Protein AF-0000000083180997 (afdb_homodimer)

Sequence (208 aa):
MGQCRSANAEDAQEFSDVEKAIETLIKNFHQYSVEGGKETLTPSELRDLVTQQLPHLMPSNCGLEEKIANLGNCNDSKLEFGSFWELIGEAAKSVKMENAVQGSMGQCRSANAEDAQEFSDVEKAIETLIKNFHQYSVEGGKETLTPSELRDLVTQQLPHLMPSNCGLEEKIANLGNCNDSKLEFGSFWELIGEAAKSVKMENAVQGS

Solvent-accessible surface area (backbone atoms only — not comparable to full-atom values): 11204 Å² total; per-residue (Å²): 134,73,83,64,77,70,61,72,67,57,74,68,57,94,58,33,68,44,39,45,17,43,47,39,44,43,48,52,48,37,67,50,7,66,85,40,62,55,58,18,26,24,34,67,34,46,48,48,47,33,64,70,31,21,55,84,67,45,51,73,69,59,72,49,50,55,52,31,52,57,26,62,72,38,94,69,23,46,39,44,56,67,59,53,47,51,53,51,48,55,36,33,53,56,51,38,59,52,50,62,55,55,77,100,127,85,71,70,74,71,55,77,66,58,74,69,59,94,57,35,68,42,41,44,15,43,48,39,44,43,49,51,48,36,67,50,7,67,86,40,58,57,57,18,26,24,33,68,32,47,48,49,47,33,64,71,30,21,53,82,68,44,48,87,39,76,68,51,52,53,52,30,52,60,26,62,71,38,95,71,23,47,39,43,55,65,59,53,48,52,52,51,48,55,36,36,54,55,49,37,59,52,51,61,56,56,76,98

Radius of gyration: 17.89 Å; Cα contacts (8 Å, |Δi|>4): 251; chains: 2; bounding box: 41×58×50 Å

pLDDT: mean 81.33, std 18.4, range [25.42, 96.31]

Structure (mmCIF, N/CA/C/O backbone):
data_AF-0000000083180997-model_v1
#
loop_
_entity.id
_entity.type
_entity.pdbx_description
1 polymer 'Protein S100-A14'
#
loop_
_atom_site.group_PDB
_atom_site.id
_atom_site.type_symbol
_atom_site.label_atom_id
_atom_site.label_alt_id
_atom_site.label_comp_id
_atom_site.label_asym_id
_atom_site.label_entity_id
_atom_site.label_seq_id
_atom_site.pdbx_PDB_ins_code
_atom_site.Cartn_x
_atom_site.Cartn_y
_atom_site.Cartn_z
_atom_site.occupancy
_atom_site.B_iso_or_equiv
_atom_site.auth_seq_id
_atom_site.auth_comp_id
_atom_site.auth_asym_id
_atom_site.auth_atom_id
_atom_site.pdbx_PDB_model_num
ATOM 1 N N . MET A 1 1 ? -20.641 16.172 28.094 1 28.48 1 MET A N 1
ATOM 2 C CA . MET A 1 1 ? -19.266 15.688 28.25 1 28.48 1 MET A CA 1
ATOM 3 C C . MET A 1 1 ? -19.016 14.43 27.422 1 28.48 1 MET A C 1
ATOM 5 O O . MET A 1 1 ? -19.5 13.352 27.766 1 28.48 1 MET A O 1
ATOM 9 N N . GLY A 1 2 ? -19.438 14.461 26.203 1 32.44 2 GLY A N 1
ATOM 10 C CA . GLY A 1 2 ? -19.766 13.445 25.219 1 32.44 2 GLY A CA 1
ATOM 11 C C . GLY A 1 2 ? -18.719 12.359 25.094 1 32.44 2 GLY A C 1
ATOM 12 O O . GLY A 1 2 ? -17.531 12.594 25.406 1 32.44 2 GLY A O 1
ATOM 13 N N . GLN A 1 3 ? -19.094 11.117 25.406 1 35.31 3 GLN A N 1
ATOM 14 C CA . GLN A 1 3 ? -18.438 9.812 25.312 1 35.31 3 GLN A CA 1
ATOM 15 C C . GLN A 1 3 ? -17.547 9.734 24.078 1 35.31 3 GLN A C 1
ATOM 17 O O . GLN A 1 3 ? -18.031 9.664 22.953 1 35.31 3 GLN A O 1
ATOM 22 N N . CYS A 1 4 ? -16.891 10.812 23.906 1 36.44 4 CYS A N 1
ATOM 23 C CA . CYS A 1 4 ? -16.281 11.008 22.594 1 36.44 4 CYS A CA 1
ATOM 24 C C . CYS A 1 4 ? -15.672 9.711 22.062 1 36.44 4 CYS A C 1
ATOM 26 O O . CYS A 1 4 ? -15.391 8.789 22.844 1 36.44 4 CYS A O 1
ATOM 28 N N . ARG A 1 5 ? -15.93 9.453 20.734 1 32.78 5 ARG A N 1
ATOM 29 C CA . ARG A 1 5 ? -15.594 8.453 19.734 1 32.78 5 ARG A CA 1
ATOM 30 C C . ARG A 1 5 ? -14.156 7.969 19.891 1 32.78 5 ARG A C 1
ATOM 32 O O . ARG A 1 5 ? -13.219 8.641 19.453 1 32.78 5 ARG A O 1
ATOM 39 N N . SER A 1 6 ? -13.836 7.773 21.172 1 39.47 6 SER A N 1
ATOM 40 C CA . SER A 1 6 ? -12.531 7.109 21.203 1 39.47 6 SER A CA 1
ATOM 41 C C . SER A 1 6 ? -12.477 5.957 20.219 1 39.47 6 SER A C 1
ATOM 43 O O . SER A 1 6 ? -12.93 4.848 20.516 1 39.47 6 SER A O 1
ATOM 45 N N . ALA A 1 7 ? -13.188 6.098 19.219 1 36.34 7 ALA A N 1
ATOM 46 C CA . ALA A 1 7 ? -13.539 5.16 18.156 1 36.34 7 ALA A CA 1
ATOM 47 C C . ALA A 1 7 ? -12.344 4.285 17.781 1 36.34 7 ALA A C 1
ATOM 49 O O . ALA A 1 7 ? -11.812 4.387 16.672 1 36.34 7 ALA A O 1
ATOM 50 N N . ASN A 1 8 ? -11.273 4.465 18.688 1 39.97 8 ASN A N 1
ATOM 51 C CA . ASN A 1 8 ? -10.203 3.75 18 1 39.97 8 ASN A CA 1
ATOM 52 C C . ASN A 1 8 ? -10.602 2.309 17.703 1 39.97 8 ASN A C 1
ATOM 54 O O . ASN A 1 8 ? -9.75 1.486 17.344 1 39.97 8 ASN A O 1
ATOM 58 N N . ALA A 1 9 ? -11.625 1.917 18.547 1 41.81 9 ALA A N 1
ATOM 59 C CA . ALA A 1 9 ? -11.969 0.502 18.672 1 41.81 9 ALA A CA 1
ATOM 60 C C . ALA A 1 9 ? -12.133 -0.143 17.297 1 41.81 9 ALA A C 1
ATOM 62 O O . ALA A 1 9 ? -13.258 -0.282 16.812 1 41.81 9 ALA A O 1
ATOM 63 N N . GLU A 1 10 ? -11.695 0.558 16.297 1 44.84 10 GLU A N 1
ATOM 64 C CA . GLU A 1 10 ? -12.023 0.084 14.961 1 44.84 10 GLU A CA 1
ATOM 65 C C . GLU A 1 10 ? -12.102 -1.439 14.914 1 44.84 10 GLU A C 1
ATOM 67 O O . GLU A 1 10 ? -11.156 -2.125 15.32 1 44.84 10 GLU A O 1
ATOM 72 N N . ASP A 1 11 ? -13.32 -1.778 15.336 1 47.78 11 ASP A N 1
ATOM 73 C CA . ASP A 1 11 ? -13.727 -3.162 15.117 1 47.78 11 ASP A CA 1
ATOM 74 C C . ASP A 1 11 ? -12.922 -3.803 13.992 1 47.78 11 ASP A C 1
ATOM 76 O O . ASP A 1 11 ? -13.195 -3.57 12.812 1 47.78 11 ASP A O 1
ATOM 80 N N . ALA A 1 12 ? -11.656 -3.574 14.078 1 52.62 12 ALA A N 1
ATOM 81 C CA . ALA A 1 12 ? -10.836 -4.242 13.062 1 52.62 12 ALA A CA 1
ATOM 82 C C . ALA A 1 12 ? -11.383 -5.629 12.75 1 52.62 12 ALA A C 1
ATOM 84 O O . ALA A 1 12 ? -11.336 -6.531 13.586 1 52.62 12 ALA A O 1
ATOM 85 N N . GLN A 1 13 ? -12.586 -5.719 12.117 1 62.78 13 GLN A N 1
ATOM 86 C CA . GLN A 1 13 ? -13.039 -7.004 11.602 1 62.78 13 GLN A CA 1
ATOM 87 C C . GLN A 1 13 ? -11.852 -7.883 11.203 1 62.78 13 GLN A C 1
ATOM 89 O O . GLN A 1 13 ? -10.719 -7.402 11.117 1 62.78 13 GLN A O 1
ATOM 94 N N . GLU A 1 14 ? -12.016 -9.07 11.461 1 82.38 14 GLU A N 1
ATOM 95 C CA . GLU A 1 14 ? -11.023 -10.109 11.211 1 82.38 14 GLU A CA 1
ATOM 96 C C . GLU A 1 14 ? -10.305 -9.875 9.891 1 82.38 14 GLU A C 1
ATOM 98 O O . GLU A 1 14 ? -10.625 -10.523 8.883 1 82.38 14 GLU A O 1
ATOM 103 N N . PHE A 1 15 ? -9.688 -8.688 9.82 1 88.31 15 PHE A N 1
ATOM 104 C CA . PHE A 1 15 ? -8.922 -8.391 8.609 1 88.31 15 PHE A CA 1
ATOM 105 C C . PHE A 1 15 ? -7.723 -9.32 8.484 1 88.31 15 PHE A C 1
ATOM 107 O O . PHE A 1 15 ? -7.18 -9.781 9.492 1 88.31 15 PHE A O 1
ATOM 114 N N . SER A 1 16 ? -7.492 -9.633 7.215 1 92.88 16 SER A N 1
ATOM 115 C CA . SER A 1 16 ? -6.305 -10.438 6.953 1 92.88 16 SER A CA 1
ATOM 116 C C . SER A 1 16 ? -5.031 -9.602 7.078 1 92.88 16 SER A C 1
ATOM 118 O O . SER A 1 16 ? -5.098 -8.391 7.32 1 92.88 16 SER A O 1
ATOM 120 N N . ASP A 1 17 ? -3.836 -10.188 6.867 1 93.56 17 ASP A N 1
ATOM 121 C CA . ASP A 1 17 ? -2.566 -9.484 6.98 1 93.56 17 ASP A CA 1
ATOM 122 C C . ASP A 1 17 ? -2.477 -8.352 5.961 1 93.56 17 ASP A C 1
ATOM 124 O O . ASP A 1 17 ? -2.045 -7.242 6.289 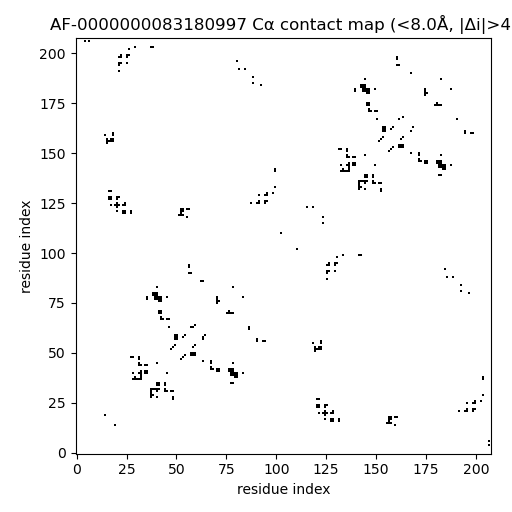1 93.56 17 ASP A O 1
ATOM 128 N N . VAL A 1 18 ? -2.986 -8.609 4.812 1 95.31 18 VAL A N 1
ATOM 129 C CA . VAL A 1 18 ? -2.945 -7.648 3.717 1 95.31 18 VAL A CA 1
ATOM 130 C C . VAL A 1 18 ? -3.953 -6.531 3.977 1 95.31 18 VAL A C 1
ATOM 132 O O . VAL A 1 18 ? -3.629 -5.348 3.838 1 95.31 18 VAL A O 1
ATOM 135 N N . GLU A 1 19 ? -5.07 -6.863 4.445 1 96.06 19 GLU A N 1
ATOM 136 C CA . GLU A 1 19 ? -6.113 -5.887 4.738 1 96.06 19 GLU A CA 1
ATOM 137 C C . GLU A 1 19 ? -5.711 -4.98 5.898 1 96.06 19 GLU A C 1
ATOM 139 O O . GLU A 1 19 ? -5.938 -3.77 5.855 1 96.06 19 GLU A O 1
ATOM 144 N N . LYS A 1 20 ? -5.137 -5.594 6.824 1 93.75 20 LYS A N 1
ATOM 145 C CA . LYS A 1 20 ? -4.668 -4.836 7.98 1 93.75 20 LYS A CA 1
ATOM 146 C C . LYS A 1 20 ? -3.58 -3.84 7.578 1 93.75 20 LYS A C 1
ATOM 148 O O . LYS A 1 20 ? -3.547 -2.715 8.078 1 93.75 20 LYS A O 1
ATOM 153 N N . ALA A 1 21 ? -2.777 -4.363 6.723 1 95.5 21 ALA A N 1
ATOM 154 C CA . ALA A 1 21 ? -1.698 -3.516 6.223 1 95.5 21 ALA A CA 1
ATOM 155 C C . ALA A 1 21 ? -2.252 -2.303 5.477 1 95.5 21 ALA A C 1
ATOM 157 O O . ALA A 1 21 ? -1.826 -1.172 5.719 1 95.5 21 ALA A O 1
ATOM 158 N N . ILE A 1 22 ? -3.291 -2.553 4.641 1 96.31 22 ILE A N 1
ATOM 159 C CA . ILE A 1 22 ? -3.918 -1.488 3.863 1 96.31 22 ILE A CA 1
ATOM 160 C C . ILE A 1 22 ? -4.602 -0.499 4.801 1 96.31 22 ILE A C 1
ATOM 162 O O . ILE A 1 22 ? -4.445 0.716 4.656 1 96.31 22 ILE A O 1
ATOM 166 N N . GLU A 1 23 ? -5.203 -0.966 5.758 1 94.12 23 GLU A N 1
ATOM 167 C CA . GLU A 1 23 ? -5.902 -0.131 6.73 1 94.12 23 GLU A CA 1
ATOM 168 C C . GLU A 1 23 ? -4.922 0.706 7.547 1 94.12 23 GLU A C 1
ATOM 170 O O . GLU A 1 23 ? -5.18 1.879 7.824 1 94.12 23 GLU A O 1
ATOM 175 N N . THR A 1 24 ? -3.881 0.06 7.914 1 94.31 24 THR A N 1
ATOM 176 C CA . THR A 1 24 ? -2.875 0.737 8.727 1 94.31 24 THR A CA 1
ATOM 177 C C . THR A 1 24 ? -2.281 1.923 7.973 1 94.31 24 THR A C 1
ATOM 179 O O . THR A 1 24 ? -2.08 2.994 8.547 1 94.31 24 THR A O 1
ATOM 182 N N . LEU A 1 25 ? -1.995 1.721 6.672 1 95.69 25 LEU A N 1
ATOM 183 C CA . LEU A 1 25 ? -1.45 2.787 5.84 1 95.69 25 LEU A CA 1
ATOM 184 C C . LEU A 1 25 ? -2.428 3.953 5.742 1 95.69 25 LEU A C 1
ATOM 186 O O . LEU A 1 25 ? -2.039 5.109 5.926 1 95.69 25 LEU A O 1
ATOM 190 N N . ILE A 1 26 ? -3.717 3.68 5.562 1 94.81 26 ILE A N 1
ATOM 191 C CA . ILE A 1 26 ? -4.77 4.684 5.434 1 94.81 26 ILE A CA 1
ATOM 192 C C . ILE A 1 26 ? -4.992 5.371 6.781 1 94.81 26 ILE A C 1
ATOM 194 O O . ILE A 1 26 ? -5.152 6.594 6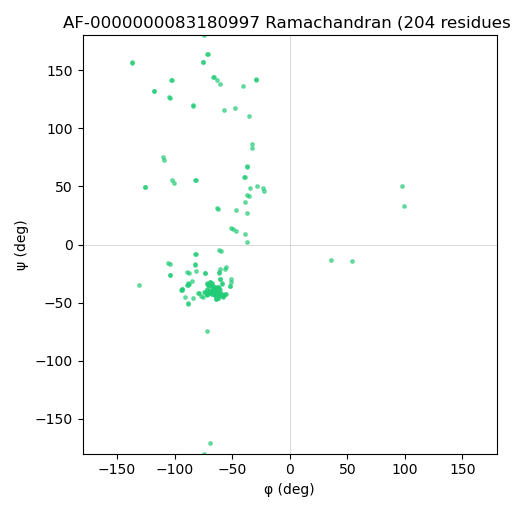.84 1 94.81 26 ILE A O 1
ATOM 198 N N . LYS A 1 27 ? -4.984 4.59 7.77 1 91.56 27 LYS A N 1
ATOM 199 C CA . LYS A 1 27 ? -5.219 5.117 9.109 1 91.56 27 LYS A CA 1
ATOM 200 C C . LYS A 1 27 ? -4.133 6.117 9.508 1 91.56 27 LYS A C 1
ATOM 202 O O . LYS A 1 27 ? -4.426 7.156 10.102 1 91.56 27 LYS A O 1
ATOM 207 N N . ASN A 1 28 ? -2.938 5.684 9.227 1 92.75 28 ASN A N 1
ATOM 208 C CA . ASN A 1 28 ? -1.827 6.586 9.523 1 92.75 28 ASN A CA 1
ATOM 209 C C . ASN A 1 28 ? -1.915 7.871 8.703 1 92.75 28 ASN A C 1
ATOM 211 O O . ASN A 1 28 ? -1.663 8.961 9.219 1 92.75 28 ASN A O 1
ATOM 215 N N . PHE A 1 29 ? -2.293 7.707 7.469 1 93.25 29 PHE A N 1
ATOM 216 C CA . PHE A 1 29 ? -2.502 8.844 6.582 1 93.25 29 PHE A CA 1
ATOM 217 C C . PHE A 1 29 ? -3.545 9.797 7.16 1 93.25 29 PHE A C 1
ATOM 219 O O . PHE A 1 29 ? -3.336 11.008 7.199 1 93.25 29 PHE A O 1
ATOM 226 N N . HIS A 1 30 ? -4.582 9.25 7.645 1 91.19 30 HIS A N 1
ATOM 227 C CA . HIS A 1 30 ? -5.676 10.039 8.211 1 91.19 30 HIS A CA 1
ATOM 228 C C . HIS A 1 30 ? -5.273 10.664 9.539 1 91.19 30 HIS A C 1
ATOM 230 O O . HIS A 1 30 ? -5.73 11.758 9.875 1 91.19 30 HIS A O 1
ATOM 236 N N . GLN A 1 31 ? -4.48 9.953 10.219 1 90.75 31 GLN A N 1
ATOM 237 C CA . GLN A 1 31 ? -4.047 10.445 11.523 1 90.75 31 GLN A CA 1
ATOM 238 C C . GLN A 1 31 ? -3.191 11.703 11.375 1 90.75 31 GLN A C 1
ATOM 240 O O . GLN A 1 31 ? -3.266 12.609 12.211 1 90.75 31 GLN A O 1
ATOM 245 N N . TYR A 1 32 ? -2.426 11.672 10.359 1 90.06 32 TYR A N 1
ATOM 246 C CA . TYR A 1 32 ? -1.53 12.805 10.125 1 90.06 32 TYR A CA 1
ATOM 247 C C . TYR A 1 32 ? -2.215 13.875 9.281 1 90.06 32 TYR A C 1
ATOM 249 O O . TYR A 1 32 ? -1.856 15.047 9.352 1 90.06 32 TYR A O 1
ATOM 257 N N . SER A 1 33 ? -3.234 13.492 8.5 1 91.75 33 SER A N 1
ATOM 258 C CA . SER A 1 33 ? -3.941 14.391 7.586 1 91.75 33 SER A CA 1
ATOM 259 C C . SER A 1 33 ? -5.004 15.195 8.32 1 91.75 33 SER A C 1
ATOM 261 O O . SER A 1 33 ? -6.18 15.18 7.941 1 91.75 33 SER A O 1
ATOM 263 N N . VAL A 1 34 ? -4.715 15.883 9.312 1 88.81 34 VAL A N 1
ATOM 264 C CA . VAL A 1 34 ? -5.676 16.672 10.078 1 88.81 34 VAL A CA 1
ATOM 265 C C . VAL A 1 34 ? -5.801 18.062 9.461 1 88.81 34 VAL A C 1
ATOM 267 O O . VAL A 1 34 ? -6.91 18.578 9.297 1 88.81 34 VAL A O 1
ATOM 270 N N . GLU A 1 35 ? -4.672 18.484 8.969 1 87.81 35 GLU A N 1
ATOM 271 C CA . GLU A 1 35 ? -4.637 19.828 8.398 1 87.81 35 GLU A CA 1
ATOM 272 C C . GLU A 1 35 ? -5.02 19.812 6.918 1 87.81 35 GLU A C 1
ATOM 274 O O . GLU A 1 35 ? -5.723 20.703 6.445 1 87.81 35 GLU A O 1
ATOM 279 N N . GLY A 1 36 ? -4.66 18.734 6.219 1 84.31 36 GLY A N 1
ATOM 280 C CA . GLY A 1 36 ? -4.895 18.594 4.789 1 84.31 36 GLY A CA 1
ATOM 281 C C . GLY A 1 36 ? -6.309 18.156 4.457 1 84.31 36 GLY A C 1
ATOM 282 O O . GLY A 1 36 ? -6.734 18.234 3.301 1 84.31 36 GLY A O 1
ATOM 283 N N . GLY A 1 37 ? -7.266 17.734 5.445 1 86 37 GLY A N 1
ATOM 284 C CA . GLY A 1 37 ? -8.633 17.312 5.18 1 86 37 GLY A CA 1
ATOM 285 C C . GLY A 1 37 ? -8.797 15.797 5.152 1 86 37 GLY A C 1
ATOM 286 O O . GLY A 1 37 ? -9.75 15.281 4.562 1 86 37 GLY A O 1
ATOM 287 N N . LYS A 1 38 ? -8.188 14.977 5.801 1 85.88 38 LYS A N 1
ATOM 288 C CA . LYS A 1 38 ? -8.211 13.523 5.977 1 85.88 38 LYS A CA 1
ATOM 289 C C . LYS A 1 38 ? -8.086 12.805 4.637 1 85.88 38 LYS A C 1
ATOM 291 O O . LYS A 1 38 ? -7.895 11.586 4.594 1 85.88 38 LYS A O 1
ATOM 296 N N . GLU A 1 39 ? -8.281 13.562 3.576 1 88.5 39 GLU A N 1
ATOM 297 C CA . GLU A 1 39 ? -8.203 12.992 2.236 1 88.5 39 GLU A CA 1
ATOM 298 C C . GLU A 1 39 ? -6.891 13.367 1.551 1 88.5 39 GLU A C 1
ATOM 300 O O . GLU A 1 39 ? -6.543 12.805 0.512 1 88.5 39 GLU A O 1
ATOM 305 N N . THR A 1 40 ? -6.309 14.336 2.115 1 92 40 THR A N 1
ATOM 306 C CA . THR A 1 40 ? -5.055 14.836 1.558 1 92 40 THR A CA 1
ATOM 307 C C . THR A 1 40 ? -4.047 15.125 2.666 1 92 40 THR A C 1
ATOM 309 O O . THR A 1 40 ? -4.418 15.234 3.836 1 92 40 THR A O 1
ATOM 312 N N . LEU A 1 41 ? -2.727 15.102 2.236 1 92.94 41 LEU A N 1
ATOM 313 C CA . LEU A 1 41 ? -1.657 15.367 3.191 1 92.94 41 LEU A CA 1
ATOM 314 C C . LEU A 1 41 ? -0.877 16.625 2.793 1 92.94 41 LEU A C 1
ATOM 316 O O . LEU A 1 41 ? -0.587 16.828 1.612 1 92.94 41 LEU A O 1
ATOM 320 N N . THR A 1 42 ? -0.685 17.484 3.791 1 93.62 42 THR A N 1
ATOM 321 C CA . THR A 1 42 ? 0.172 18.625 3.541 1 93.62 42 THR A CA 1
ATOM 322 C C . THR A 1 42 ? 1.641 18.219 3.516 1 93.62 42 THR A C 1
ATOM 324 O O . THR A 1 42 ? 2 17.156 4.012 1 93.62 42 THR A O 1
ATOM 327 N N . PRO A 1 43 ? 2.463 19.062 2.832 1 92.69 43 PRO A N 1
ATOM 328 C CA . PRO A 1 43 ? 3.895 18.766 2.793 1 92.69 43 PRO A CA 1
ATOM 329 C C . PRO A 1 43 ? 4.488 18.531 4.18 1 92.69 43 PRO A C 1
ATOM 331 O O . PRO A 1 43 ? 5.34 17.656 4.352 1 92.69 43 PRO A O 1
ATOM 334 N N . SER A 1 44 ? 4.016 19.234 5.145 1 92.69 44 SER A N 1
ATOM 335 C CA . SER A 1 44 ? 4.5 19.078 6.512 1 92.69 44 SER A CA 1
ATOM 336 C C . SER A 1 44 ? 4.023 17.766 7.125 1 92.69 44 SER A C 1
ATOM 338 O O . SER A 1 44 ? 4.785 17.094 7.816 1 92.69 44 SER A O 1
ATOM 340 N N . GLU A 1 45 ? 2.795 17.422 6.812 1 95.5 45 GLU A N 1
ATOM 341 C CA . GLU A 1 45 ? 2.225 16.172 7.34 1 95.5 45 GLU A CA 1
ATOM 342 C C . GLU A 1 45 ? 2.889 14.953 6.715 1 95.5 45 GLU A C 1
ATOM 344 O O . GLU A 1 45 ? 3.162 13.969 7.402 1 95.5 45 GLU A O 1
ATOM 349 N N . LEU A 1 46 ? 3.074 15.164 5.41 1 94 46 LEU A N 1
ATOM 350 C CA . LEU A 1 46 ? 3.754 14.078 4.707 1 94 46 LEU A CA 1
ATOM 351 C C . LEU A 1 46 ? 5.148 13.852 5.281 1 94 46 LEU A C 1
ATOM 353 O O . LEU A 1 46 ? 5.547 12.711 5.516 1 94 46 LEU A O 1
ATOM 357 N N . ARG A 1 47 ? 5.812 14.891 5.527 1 92.5 47 ARG A N 1
ATOM 358 C CA . ARG A 1 47 ? 7.16 14.82 6.086 1 92.5 47 ARG A CA 1
ATOM 359 C C . ARG A 1 47 ? 7.145 14.18 7.469 1 92.5 47 ARG A C 1
ATOM 361 O O . ARG A 1 47 ? 7.969 13.312 7.766 1 92.5 47 ARG A O 1
ATOM 368 N N . ASP A 1 48 ? 6.207 14.555 8.242 1 93.62 48 ASP A N 1
ATOM 369 C CA . ASP A 1 48 ? 6.07 14.016 9.586 1 93.62 48 ASP A CA 1
ATOM 370 C C . ASP A 1 48 ? 5.766 12.523 9.555 1 93.62 48 ASP A C 1
ATOM 372 O O . ASP A 1 48 ? 6.375 11.742 10.289 1 93.62 48 ASP A O 1
ATOM 376 N N . LEU A 1 49 ? 4.871 12.211 8.633 1 93.88 49 LEU A N 1
ATOM 377 C CA . LEU A 1 49 ? 4.48 10.812 8.484 1 93.88 49 LEU A CA 1
ATOM 378 C C . LEU A 1 49 ? 5.668 9.953 8.055 1 93.88 49 LEU A C 1
ATOM 380 O O . LEU A 1 49 ? 5.926 8.906 8.648 1 93.88 49 LEU A O 1
ATOM 384 N N . VAL A 1 50 ? 6.461 10.422 7.121 1 92.94 50 VAL A N 1
ATOM 385 C CA . VAL A 1 50 ? 7.59 9.664 6.586 1 92.94 50 VAL A CA 1
ATOM 386 C C . VAL A 1 50 ? 8.703 9.602 7.625 1 92.94 50 VAL A C 1
ATOM 388 O O . VAL A 1 50 ? 9.328 8.547 7.809 1 92.94 50 VAL A O 1
ATOM 391 N N . THR A 1 51 ? 9.008 10.727 8.336 1 92.62 51 THR A N 1
ATOM 392 C CA . THR A 1 51 ? 10.094 10.805 9.312 1 92.62 51 THR A CA 1
ATOM 393 C C . THR A 1 51 ? 9.773 9.961 10.539 1 92.62 51 THR A C 1
ATOM 395 O O . THR A 1 51 ? 10.672 9.383 11.156 1 92.62 51 THR A O 1
ATOM 398 N N . GLN A 1 52 ? 8.445 9.859 10.898 1 92.5 52 GLN A N 1
ATOM 399 C CA . GLN A 1 52 ? 8.031 9.156 12.109 1 92.5 52 GLN A CA 1
ATOM 400 C C . GLN A 1 52 ? 7.684 7.699 11.805 1 92.5 52 GLN A C 1
ATOM 402 O O . GLN A 1 52 ? 7.953 6.809 12.609 1 92.5 52 GLN A O 1
ATOM 407 N N . GLN A 1 53 ? 7.078 7.453 10.703 1 93.25 53 GLN A N 1
ATOM 408 C CA . GLN A 1 53 ? 6.531 6.133 10.398 1 93.25 53 GLN A CA 1
ATOM 409 C C . GLN A 1 53 ? 7.41 5.387 9.398 1 93.25 53 GLN A C 1
ATOM 411 O O . GLN A 1 53 ? 7.367 4.156 9.328 1 93.25 53 GLN A O 1
ATOM 416 N N . LEU A 1 54 ? 8.117 6.039 8.609 1 91.56 54 LEU A N 1
ATOM 417 C CA . LEU A 1 54 ? 8.938 5.402 7.59 1 91.56 54 LEU A CA 1
ATOM 418 C C . LEU A 1 54 ? 10.391 5.852 7.695 1 91.56 54 LEU A C 1
ATOM 420 O O . LEU A 1 54 ? 11 6.234 6.695 1 91.56 54 LEU A O 1
ATOM 424 N N . PRO A 1 55 ? 10.992 5.816 8.859 1 88.25 55 PRO A N 1
ATOM 425 C CA . PRO A 1 55 ? 12.398 6.219 8.984 1 88.25 55 PRO A CA 1
ATOM 426 C C . PRO A 1 55 ? 13.359 5.188 8.406 1 88.25 55 PRO A C 1
ATOM 428 O O . PRO A 1 55 ? 14.469 5.535 7.988 1 88.25 55 PRO A O 1
ATOM 431 N N . HIS A 1 56 ? 12.961 4.012 8.344 1 88.62 56 HIS A N 1
ATOM 432 C CA . HIS A 1 56 ? 13.812 2.91 7.902 1 88.62 56 HIS A CA 1
ATOM 433 C C . HIS A 1 56 ? 13.633 2.645 6.41 1 88.62 56 HIS A C 1
ATOM 435 O O . HIS A 1 56 ? 14.602 2.328 5.715 1 88.62 56 HIS A O 1
ATOM 441 N N . LEU A 1 57 ? 12.484 2.719 5.922 1 86.19 57 LEU A N 1
ATOM 442 C CA . LEU A 1 57 ? 12.188 2.408 4.527 1 86.19 57 LEU A CA 1
ATOM 443 C C . LEU A 1 57 ? 12.359 3.641 3.646 1 86.19 57 LEU A C 1
ATOM 445 O O . LEU A 1 57 ? 12.836 3.537 2.514 1 86.19 57 LEU A O 1
ATOM 449 N N . MET A 1 58 ? 11.773 4.738 4.02 1 83.81 58 MET A N 1
ATOM 450 C CA . MET A 1 58 ? 11.805 5.965 3.227 1 83.81 58 MET A CA 1
ATOM 451 C C . MET A 1 58 ? 12.664 7.031 3.904 1 83.81 58 MET A C 1
ATOM 453 O O . MET A 1 58 ? 12.133 7.953 4.523 1 83.81 58 MET A O 1
ATOM 457 N N . PRO A 1 59 ? 13.906 6.805 3.795 1 81 59 PRO A N 1
ATOM 458 C CA . PRO A 1 59 ? 14.719 7.895 4.344 1 81 59 PRO A CA 1
ATOM 459 C C . PRO A 1 59 ? 14.523 9.211 3.598 1 81 59 PRO A C 1
ATOM 461 O O . PRO A 1 59 ? 14.086 9.211 2.443 1 81 59 PRO A O 1
ATOM 464 N N . SER A 1 60 ? 14.484 10.336 4.203 1 74.56 60 SER A N 1
ATOM 465 C CA . SER A 1 60 ? 14.336 11.672 3.643 1 74.56 60 SER A CA 1
ATOM 466 C C . SER A 1 60 ? 15.266 11.875 2.449 1 74.56 60 SER A C 1
ATOM 468 O O . SER A 1 60 ? 15.594 13.016 2.1 1 74.56 60 SER A O 1
ATOM 470 N N . ASN A 1 61 ? 15.734 11.07 2.047 1 66.19 61 ASN A N 1
ATOM 471 C CA . ASN A 1 61 ? 16.859 11.305 1.138 1 66.19 61 ASN A CA 1
ATOM 472 C C . ASN A 1 61 ? 16.375 11.867 -0.199 1 66.19 61 ASN A C 1
ATOM 474 O O . ASN A 1 61 ? 17 12.781 -0.748 1 66.19 61 ASN A O 1
ATOM 478 N N . CYS A 1 62 ? 15.797 11.25 -1.099 1 67.19 62 CYS A N 1
ATOM 479 C CA . CYS A 1 62 ? 15.664 11.938 -2.375 1 67.19 62 CYS A CA 1
ATOM 480 C C . CYS A 1 62 ? 14.227 11.875 -2.883 1 67.19 62 CYS A C 1
ATOM 482 O O . CYS A 1 62 ? 13.688 12.867 -3.363 1 67.19 62 CYS A O 1
ATOM 484 N N . GLY A 1 63 ? 13.547 10.945 -2.709 1 79.19 63 GLY A N 1
ATOM 485 C CA . GLY A 1 63 ? 12.219 10.875 -3.289 1 79.19 63 GLY A CA 1
ATOM 486 C C . GLY A 1 63 ? 11.172 11.625 -2.482 1 79.19 63 GLY A C 1
ATOM 487 O O . GLY A 1 63 ? 10.32 12.305 -3.045 1 79.19 63 GLY A O 1
ATOM 488 N N . LEU A 1 64 ? 11.414 11.789 -1.386 1 85.62 64 LEU A N 1
ATOM 489 C CA . LEU A 1 64 ? 10.43 12.391 -0.489 1 85.62 64 LEU A CA 1
ATOM 490 C C . LEU A 1 64 ? 10.594 13.906 -0.446 1 85.62 64 LEU A C 1
ATOM 492 O O . LEU A 1 64 ? 9.602 14.641 -0.542 1 85.62 64 LEU A O 1
ATOM 496 N N . GLU A 1 65 ? 11.828 14.414 -0.327 1 88.75 65 GLU A N 1
ATOM 497 C CA . GLU A 1 65 ? 12.117 15.844 -0.253 1 88.75 65 GLU A CA 1
ATOM 498 C C . GLU A 1 65 ? 11.633 16.578 -1.509 1 88.75 65 GLU A C 1
ATOM 500 O O . GLU A 1 65 ? 11.109 17.688 -1.428 1 88.75 65 GLU A O 1
ATOM 505 N N . GLU A 1 66 ? 11.883 15.945 -2.662 1 90.31 66 GLU A N 1
ATOM 506 C CA . GLU A 1 66 ? 11.438 16.531 -3.928 1 90.31 66 GLU A CA 1
ATOM 507 C C . GLU A 1 66 ? 9.922 16.609 -3.996 1 90.31 66 GLU A C 1
ATOM 509 O O . GLU A 1 66 ? 9.367 17.625 -4.438 1 90.31 66 GLU A O 1
ATOM 514 N N . LYS A 1 67 ? 9.312 15.516 -3.518 1 88.94 67 LYS A N 1
ATOM 515 C CA . LYS A 1 67 ? 7.852 15.477 -3.5 1 88.94 67 LYS A CA 1
ATOM 516 C C . LYS A 1 67 ? 7.285 16.531 -2.553 1 88.94 67 LYS A C 1
ATOM 518 O O . LYS A 1 67 ? 6.324 17.219 -2.893 1 88.94 67 LYS A O 1
ATOM 523 N N . ILE A 1 68 ? 7.848 16.703 -1.393 1 90.12 68 ILE A N 1
ATOM 524 C CA . ILE A 1 68 ? 7.422 17.672 -0.389 1 90.12 68 ILE A CA 1
ATOM 525 C C . ILE A 1 68 ? 7.613 19.094 -0.925 1 90.12 68 ILE A C 1
ATOM 527 O O . ILE A 1 68 ? 6.734 19.938 -0.769 1 90.12 68 ILE A O 1
ATOM 531 N N . ALA A 1 69 ? 8.789 19.297 -1.571 1 89.06 69 ALA A N 1
ATOM 532 C CA . ALA A 1 69 ? 9.117 20.609 -2.111 1 89.06 69 ALA A CA 1
ATOM 533 C C . ALA A 1 69 ? 8.133 21.016 -3.201 1 89.06 69 ALA A C 1
ATOM 535 O O . ALA A 1 69 ? 7.742 22.188 -3.295 1 89.06 69 ALA A O 1
ATOM 536 N N . ASN A 1 70 ? 7.746 20.016 -4.004 1 87.25 70 ASN A N 1
ATOM 537 C CA . ASN A 1 70 ? 6.801 20.25 -5.09 1 87.25 70 ASN A CA 1
ATOM 538 C C . ASN A 1 70 ? 5.414 20.609 -4.559 1 87.25 70 ASN A C 1
ATOM 540 O O . ASN A 1 70 ? 4.727 21.453 -5.125 1 87.25 70 ASN A O 1
ATOM 544 N N . LEU A 1 71 ? 5.051 20.016 -3.412 1 85.44 71 LEU A N 1
ATOM 545 C CA . LEU A 1 71 ? 3.764 20.266 -2.777 1 85.44 71 LEU A CA 1
ATOM 546 C C . LEU A 1 71 ? 3.752 21.625 -2.086 1 85.44 71 LEU A C 1
ATOM 548 O O . LEU A 1 71 ? 2.771 22.375 -2.178 1 85.44 71 LEU A O 1
ATOM 552 N N . GLY A 1 72 ? 4.855 21.906 -1.345 1 85.44 72 GLY A N 1
ATOM 553 C CA . GLY A 1 72 ? 4.988 23.156 -0.618 1 85.44 72 GLY A CA 1
ATOM 554 C C . GLY A 1 72 ? 4.969 24.375 -1.521 1 85.44 72 GLY A C 1
ATOM 555 O O . GLY A 1 72 ? 4.672 25.484 -1.069 1 85.44 72 GLY A O 1
ATOM 556 N N . ASN A 1 73 ? 5.316 24.156 -2.742 1 82.06 73 ASN A N 1
ATOM 557 C CA . ASN A 1 73 ? 5.406 25.281 -3.68 1 82.06 73 ASN A CA 1
ATOM 558 C C . ASN A 1 73 ? 4.039 25.641 -4.254 1 82.06 73 ASN A C 1
ATOM 560 O O . ASN A 1 73 ? 3.865 26.719 -4.816 1 82.06 73 ASN A O 1
ATOM 564 N N . CYS A 1 74 ? 3.105 24.688 -4.098 1 68.69 74 CYS A N 1
ATOM 565 C CA . CYS A 1 74 ? 1.803 24.938 -4.699 1 68.69 74 CYS A CA 1
ATOM 566 C C . CYS A 1 74 ? 0.79 25.375 -3.643 1 68.69 74 CYS A C 1
ATOM 568 O O . CYS A 1 74 ? 0.975 25.109 -2.455 1 68.69 74 CYS A O 1
ATOM 570 N N . ASN A 1 75 ? -0.104 26.312 -3.922 1 68.5 75 ASN A N 1
ATOM 571 C CA . ASN A 1 75 ? -1.205 26.719 -3.061 1 68.5 75 ASN A CA 1
ATOM 572 C C . ASN A 1 75 ? -2.031 25.531 -2.59 1 68.5 75 ASN A C 1
ATOM 574 O O . ASN A 1 75 ? -2.641 25.578 -1.519 1 68.5 75 ASN A O 1
ATOM 578 N N . ASP A 1 76 ? -2.074 24.594 -3.334 1 73.5 76 ASP A N 1
ATOM 579 C CA . ASP A 1 76 ? -2.768 23.359 -2.982 1 73.5 76 ASP A CA 1
ATOM 580 C C . ASP A 1 76 ? -1.779 22.281 -2.562 1 73.5 76 ASP A C 1
ATOM 582 O O . ASP A 1 76 ? -1.702 21.219 -3.195 1 73.5 76 ASP A O 1
ATOM 586 N N . SER A 1 77 ? -1.05 22.844 -1.542 1 83.12 77 SER A N 1
ATOM 587 C CA . SER A 1 77 ? 0.051 22.031 -1.029 1 83.12 77 SER A CA 1
ATOM 588 C C . SER A 1 77 ? -0.456 20.734 -0.417 1 83.12 77 SER A C 1
ATOM 590 O O . SER A 1 77 ? 0.003 20.312 0.651 1 83.12 77 SER A O 1
ATOM 592 N N . LYS A 1 78 ? -1.463 20.188 -0.832 1 90.31 78 LYS A N 1
ATOM 593 C CA . LYS A 1 78 ? -2.01 18.969 -0.249 1 90.31 78 LYS A CA 1
ATOM 594 C C . LYS A 1 78 ? -1.724 17.766 -1.137 1 90.31 78 LYS A C 1
ATOM 596 O O . LYS A 1 78 ? -1.843 17.844 -2.361 1 90.31 78 LYS A O 1
ATOM 601 N N . LEU A 1 79 ? -1.162 16.797 -0.518 1 92.06 79 LEU A N 1
ATOM 602 C CA . LEU A 1 79 ? -0.882 15.547 -1.204 1 92.06 79 LEU A CA 1
ATOM 603 C C . LEU A 1 79 ? -2.105 14.641 -1.193 1 92.06 79 LEU A C 1
ATOM 605 O O . LEU A 1 79 ? -2.629 14.305 -0.127 1 92.06 79 LEU A O 1
ATOM 609 N N . GLU A 1 80 ? -2.555 14.328 -2.402 1 91.06 80 GLU A N 1
ATOM 610 C CA . GLU A 1 80 ? -3.691 13.414 -2.496 1 91.06 80 GLU A CA 1
ATOM 611 C C . GLU A 1 80 ? -3.281 11.992 -2.145 1 91.06 80 GLU A C 1
ATOM 613 O O . GLU A 1 80 ? -2.096 11.648 -2.176 1 91.06 80 GLU A O 1
ATOM 618 N N . PHE A 1 81 ? -4.172 11.164 -1.877 1 92.56 81 PHE A N 1
ATOM 619 C CA . PHE A 1 81 ? -3.934 9.781 -1.473 1 92.56 81 PHE A CA 1
ATOM 620 C C . PHE A 1 81 ? -3.15 9.031 -2.543 1 92.56 81 PHE A C 1
ATOM 622 O O . PHE A 1 81 ? -2.264 8.234 -2.229 1 92.56 81 PHE A O 1
ATOM 629 N N . GLY A 1 82 ? -3.424 9.414 -3.713 1 93.5 82 GLY A N 1
ATOM 630 C CA . GLY A 1 82 ? -2.758 8.758 -4.828 1 93.5 82 GLY A CA 1
ATOM 631 C C . GLY A 1 82 ? -1.257 8.969 -4.836 1 93.5 82 GLY A C 1
ATOM 632 O O . GLY A 1 82 ? -0.492 8.039 -5.098 1 93.5 82 GLY A O 1
ATOM 633 N N . SER A 1 83 ? -0.892 10.188 -4.605 1 93.12 83 SER A N 1
ATOM 634 C CA . SER A 1 83 ? 0.531 10.508 -4.562 1 93.12 83 SER A CA 1
ATOM 635 C C . SER A 1 83 ? 1.213 9.852 -3.369 1 93.12 83 SER A C 1
ATOM 637 O O . SER A 1 83 ? 2.326 9.336 -3.488 1 93.12 83 SER A O 1
ATOM 639 N N . PHE A 1 84 ? 0.484 9.914 -2.285 1 91.69 84 PHE A N 1
ATOM 640 C CA . PHE A 1 84 ? 0.986 9.234 -1.095 1 91.69 84 PHE A CA 1
ATOM 641 C C . PHE A 1 84 ? 1.142 7.742 -1.347 1 91.69 84 PHE A C 1
ATOM 643 O O . PHE A 1 84 ? 2.152 7.145 -0.969 1 91.69 84 PHE A O 1
ATOM 650 N N . TRP A 1 85 ? 0.211 7.289 -2.045 1 93.69 85 TRP A N 1
ATOM 651 C CA . TRP A 1 85 ? 0.213 5.863 -2.365 1 93.69 85 TRP A CA 1
ATOM 652 C C . TRP A 1 85 ? 1.398 5.508 -3.256 1 93.69 85 TRP A C 1
ATOM 654 O O . TRP A 1 85 ? 2.023 4.457 -3.078 1 93.69 85 TRP A O 1
ATOM 664 N N . GLU A 1 86 ? 1.727 6.328 -4.199 1 92.81 86 GLU A N 1
ATOM 665 C CA . GLU A 1 86 ? 2.855 6.098 -5.094 1 92.81 86 GLU A CA 1
ATOM 666 C C . GLU A 1 86 ? 4.18 6.125 -4.332 1 92.81 86 GLU A C 1
ATOM 668 O O . GLU A 1 86 ? 5.09 5.352 -4.633 1 92.81 86 GLU A O 1
ATOM 673 N N . LEU A 1 87 ? 4.188 6.98 -3.402 1 91.88 87 LEU A N 1
ATOM 674 C CA . LEU A 1 87 ? 5.375 7.098 -2.568 1 91.88 87 LEU A CA 1
ATOM 675 C C . LEU A 1 87 ? 5.613 5.816 -1.774 1 91.88 87 LEU A C 1
ATOM 677 O O . LEU A 1 87 ? 6.734 5.305 -1.731 1 91.88 87 LEU A O 1
ATOM 681 N N . ILE A 1 88 ? 4.551 5.34 -1.178 1 95.25 88 ILE A N 1
ATOM 682 C CA . ILE A 1 88 ? 4.617 4.105 -0.402 1 95.25 88 ILE A CA 1
ATOM 683 C C . ILE A 1 88 ? 4.996 2.943 -1.314 1 95.25 88 ILE A C 1
ATOM 685 O O . ILE A 1 88 ? 5.762 2.061 -0.92 1 95.25 88 ILE A O 1
ATOM 689 N N . GLY A 1 89 ? 4.52 2.969 -2.506 1 94.56 89 GLY A N 1
ATOM 690 C CA . GLY A 1 89 ? 4.812 1.915 -3.467 1 94.56 89 GLY A CA 1
ATOM 691 C C . GLY A 1 89 ? 6.285 1.813 -3.812 1 94.56 89 GLY A C 1
ATOM 692 O O . GLY A 1 89 ? 6.816 0.713 -3.971 1 94.56 89 GLY A O 1
ATOM 693 N N . GLU A 1 90 ? 6.895 2.973 -3.934 1 91.94 90 GLU A N 1
ATOM 694 C CA . GLU A 1 90 ? 8.328 2.994 -4.215 1 91.94 90 GLU A CA 1
ATOM 695 C C . GLU A 1 90 ? 9.125 2.396 -3.059 1 91.94 90 GLU A C 1
ATOM 697 O O . GLU A 1 90 ? 10.078 1.647 -3.277 1 91.94 90 GLU A O 1
ATOM 702 N N . ALA A 1 91 ? 8.656 2.732 -1.899 1 91.5 91 ALA A N 1
ATOM 703 C CA . ALA A 1 91 ? 9.297 2.174 -0.713 1 91.5 91 ALA A CA 1
ATOM 704 C C . ALA A 1 91 ? 9.109 0.66 -0.648 1 91.5 91 ALA A C 1
ATOM 706 O O . ALA A 1 91 ? 10.039 -0.074 -0.309 1 91.5 91 ALA A O 1
ATOM 707 N N . ALA A 1 92 ? 7.914 0.26 -1.055 1 93.25 92 ALA A N 1
ATOM 708 C CA . ALA A 1 92 ? 7.598 -1.166 -1.044 1 93.25 92 ALA A CA 1
ATOM 709 C C . ALA A 1 92 ? 8.516 -1.938 -1.991 1 93.25 92 ALA A C 1
ATOM 711 O O . ALA A 1 92 ? 8.961 -3.043 -1.67 1 93.25 92 ALA A O 1
ATOM 712 N N . LYS A 1 93 ? 8.82 -1.342 -3.133 1 91.19 93 LYS A N 1
ATOM 713 C CA . LYS A 1 93 ? 9.719 -1.973 -4.094 1 91.19 93 LYS A CA 1
ATOM 714 C C . LYS A 1 93 ? 11.109 -2.184 -3.488 1 91.19 93 LYS A C 1
ATOM 716 O O . LYS A 1 93 ? 11.75 -3.205 -3.74 1 91.19 93 LYS 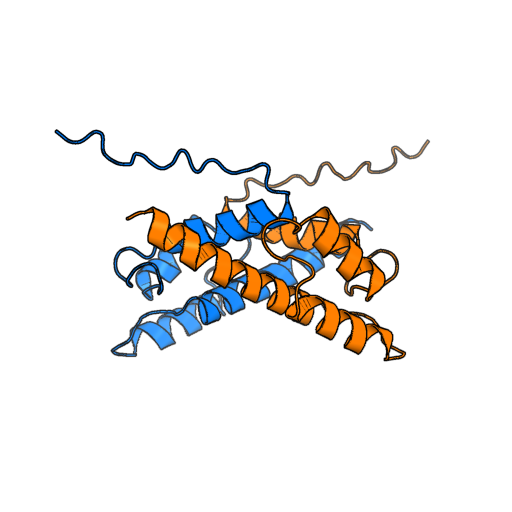A O 1
ATOM 721 N N . SER A 1 94 ? 11.539 -1.271 -2.727 1 89.19 94 SER A N 1
ATOM 722 C CA . SER A 1 94 ? 12.844 -1.343 -2.086 1 89.19 94 SER A CA 1
ATOM 723 C C . SER A 1 94 ? 12.891 -2.455 -1.045 1 89.19 94 SER A C 1
ATOM 725 O O . SER A 1 94 ? 13.875 -3.195 -0.959 1 89.19 94 SER A O 1
ATOM 727 N N . VAL A 1 95 ? 11.789 -2.535 -0.346 1 88.31 95 VAL A N 1
ATOM 728 C CA . VAL A 1 95 ? 11.672 -3.543 0.702 1 88.31 95 VAL A CA 1
ATOM 729 C C . VAL A 1 95 ? 11.594 -4.934 0.076 1 88.31 95 VAL A C 1
ATOM 731 O O . VAL A 1 95 ? 12.188 -5.887 0.581 1 88.31 95 VAL A O 1
ATOM 734 N N . LYS A 1 96 ? 10.891 -5.027 -0.965 1 87.56 96 LYS A N 1
ATOM 735 C CA . LYS A 1 96 ? 10.742 -6.289 -1.685 1 87.56 96 LYS A CA 1
ATOM 736 C C . LYS A 1 96 ? 12.094 -6.84 -2.129 1 87.56 96 LYS A C 1
ATOM 738 O O . LYS A 1 96 ? 12.344 -8.039 -2.033 1 87.56 96 LYS A O 1
ATOM 743 N N . MET A 1 97 ? 12.945 -5.961 -2.676 1 85.94 97 MET A N 1
ATOM 744 C CA . MET A 1 97 ? 14.273 -6.363 -3.137 1 85.94 97 MET A CA 1
ATOM 745 C C . MET A 1 97 ? 15.102 -6.93 -1.986 1 85.94 97 MET A C 1
ATOM 747 O O . MET A 1 97 ? 15.867 -7.875 -2.176 1 85.94 97 MET A O 1
ATOM 751 N N . GLU A 1 98 ? 14.781 -6.41 -0.876 1 83.06 98 GLU A N 1
ATOM 752 C CA . GLU A 1 98 ? 15.5 -6.883 0.301 1 83.06 98 GLU A CA 1
ATOM 753 C C . GLU A 1 98 ? 14.961 -8.227 0.779 1 83.06 98 GLU A C 1
ATOM 755 O O . GLU A 1 98 ? 15.727 -9.094 1.211 1 83.06 98 GLU A O 1
ATOM 760 N N . ASN A 1 99 ? 13.641 -8.328 0.747 1 77.81 99 ASN A N 1
ATOM 761 C CA . ASN A 1 99 ? 13 -9.562 1.178 1 77.81 99 ASN A CA 1
ATOM 762 C C . ASN A 1 99 ? 13.219 -10.695 0.176 1 77.81 99 ASN A C 1
ATOM 764 O O . ASN A 1 99 ? 13.266 -11.867 0.555 1 77.81 99 ASN A O 1
ATOM 768 N N . ALA A 1 100 ? 13.102 -10.391 -1.05 1 73.69 100 ALA A N 1
ATOM 769 C CA . ALA A 1 100 ? 13.352 -11.398 -2.08 1 73.69 100 ALA A CA 1
ATOM 770 C C . ALA A 1 100 ? 14.742 -12 -1.934 1 73.69 100 ALA A C 1
ATOM 772 O O . ALA A 1 100 ? 14.938 -13.203 -2.158 1 73.69 100 ALA A O 1
ATOM 773 N N . VAL A 1 101 ? 15.633 -11.227 -1.686 1 63.19 101 VAL A N 1
ATOM 774 C CA . VAL A 1 101 ? 17 -11.695 -1.535 1 63.19 101 VAL A CA 1
ATOM 775 C C . VAL A 1 101 ? 17.141 -12.484 -0.238 1 63.19 101 VAL A C 1
ATOM 777 O O . VAL A 1 101 ? 18.094 -13.25 -0.069 1 63.19 101 VAL A O 1
ATOM 780 N N . GLN A 1 102 ? 16.391 -11.969 0.657 1 56.16 102 GLN A N 1
ATOM 781 C CA . GLN A 1 102 ? 16.609 -12.625 1.942 1 56.16 102 GLN A CA 1
ATOM 782 C C . GLN A 1 102 ? 16.094 -14.062 1.927 1 56.16 102 GLN A C 1
ATOM 784 O O . GLN A 1 102 ? 16.5 -14.875 2.766 1 56.16 102 GLN A O 1
ATOM 789 N N . GLY A 1 103 ? 14.969 -14.375 1.228 1 46.59 103 GLY A N 1
ATOM 790 C CA . GLY A 1 103 ? 14.633 -15.789 1.138 1 46.59 103 GLY A CA 1
ATOM 791 C C . GLY A 1 103 ? 15.719 -16.609 0.475 1 46.59 103 GLY A C 1
ATOM 792 O O . GLY A 1 103 ? 15.57 -17.828 0.312 1 46.59 103 GLY A O 1
ATOM 793 N N . SER A 1 104 ? 16.719 -16.016 -0.012 1 38.28 104 SER A N 1
ATOM 794 C CA . SER A 1 104 ? 17.797 -16.891 -0.481 1 38.28 104 SER A CA 1
ATOM 795 C C . SER A 1 104 ? 18.516 -17.547 0.687 1 38.28 104 SER A C 1
ATOM 797 O O . SER A 1 104 ? 18.688 -16.938 1.741 1 38.28 104 SER A O 1
ATOM 799 N N . MET B 1 1 ? 20.328 -32.469 9.203 1 25.42 1 MET B N 1
ATOM 800 C CA . MET B 1 1 ? 21.234 -31.375 9.539 1 25.42 1 MET B CA 1
ATOM 801 C C . MET B 1 1 ? 20.516 -30.047 9.414 1 25.42 1 MET B C 1
ATOM 803 O O . MET B 1 1 ? 20.516 -29.25 10.352 1 25.42 1 MET B O 1
ATOM 807 N N . GLY B 1 2 ? 20.766 -29.344 7.973 1 31.2 2 GLY B N 1
ATOM 808 C CA . GLY B 1 2 ? 20.688 -27.891 8.055 1 31.2 2 GLY B CA 1
ATOM 809 C C . GLY B 1 2 ? 19.359 -27.391 8.609 1 31.2 2 GLY B C 1
ATOM 810 O O . GLY B 1 2 ? 18.328 -28.031 8.414 1 31.2 2 GLY B O 1
ATOM 811 N N . GLN B 1 3 ? 19.391 -26.766 9.734 1 33.75 3 GLN B N 1
ATOM 812 C CA . GLN B 1 3 ? 18.469 -25.922 10.508 1 33.75 3 GLN B CA 1
ATOM 813 C C . GLN B 1 3 ? 17.594 -25.078 9.586 1 33.75 3 GLN B C 1
ATOM 815 O O . GLN B 1 3 ? 18.094 -24.203 8.891 1 33.75 3 GLN B O 1
ATOM 820 N N . CYS B 1 4 ? 17.062 -25.734 8.664 1 36.56 4 CYS B N 1
ATOM 821 C CA . CYS B 1 4 ? 16.422 -24.969 7.617 1 36.56 4 CYS B CA 1
ATOM 822 C C . CYS B 1 4 ? 15.773 -23.703 8.195 1 36.56 4 CYS B C 1
ATOM 824 O O . CYS B 1 4 ? 15.344 -23.703 9.352 1 36.56 4 CYS B O 1
ATOM 826 N N . ARG B 1 5 ? 16.406 -22.5 7.828 1 33.56 5 ARG B N 1
ATOM 827 C CA . ARG B 1 5 ? 16.078 -21.094 8 1 33.56 5 ARG B CA 1
ATOM 828 C C . ARG B 1 5 ? 14.578 -20.875 8.078 1 33.56 5 ARG B C 1
ATOM 830 O O . ARG B 1 5 ? 13.875 -20.938 7.07 1 33.56 5 ARG B O 1
ATOM 837 N N . SER B 1 6 ? 14 -21.656 8.945 1 40.09 6 SER B N 1
ATOM 838 C CA . SER B 1 6 ? 12.633 -21.234 9.234 1 40.09 6 SER B CA 1
ATOM 839 C C . SER B 1 6 ? 12.531 -19.719 9.297 1 40.09 6 SER B C 1
ATOM 841 O O . SER B 1 6 ? 12.891 -19.109 10.305 1 40.09 6 SER B O 1
ATOM 843 N N . ALA B 1 7 ? 13.273 -19.109 8.461 1 36.56 7 ALA B N 1
ATOM 844 C CA . ALA B 1 7 ? 13.625 -17.703 8.312 1 36.56 7 ALA B CA 1
ATOM 845 C C . ALA B 1 7 ? 12.438 -16.812 8.648 1 36.56 7 ALA B C 1
ATOM 847 O O . ALA B 1 7 ? 12.398 -15.641 8.25 1 36.56 7 ALA B O 1
ATOM 848 N N . ASN B 1 8 ? 11.312 -17.578 9.07 1 40.09 8 ASN B N 1
ATOM 849 C CA . ASN B 1 8 ? 10.281 -16.531 9.062 1 40.09 8 ASN B CA 1
ATOM 850 C C . ASN B 1 8 ? 10.672 -15.344 9.93 1 40.09 8 ASN B C 1
ATOM 852 O O . ASN B 1 8 ? 9.836 -14.508 10.25 1 40.09 8 ASN B O 1
ATOM 856 N N . ALA B 1 9 ? 11.672 -15.734 10.828 1 42.06 9 ALA B N 1
ATOM 857 C CA . ALA B 1 9 ? 11.961 -14.883 11.977 1 42.06 9 ALA B CA 1
ATOM 858 C C . ALA B 1 9 ? 12.188 -13.438 11.539 1 42.06 9 ALA B C 1
ATOM 860 O O . ALA B 1 9 ? 13.305 -12.922 11.609 1 42.06 9 ALA B O 1
ATOM 861 N N . GLU B 1 10 ? 11.82 -13.141 10.328 1 45.19 10 GLU B N 1
ATOM 862 C CA . GLU B 1 10 ? 12.211 -11.836 9.812 1 45.19 10 GLU B CA 1
ATOM 863 C C . GLU B 1 10 ? 12.25 -10.789 10.922 1 45.19 10 GLU B C 1
ATOM 865 O O . GLU B 1 10 ? 11.281 -10.633 11.672 1 45.19 10 GLU B O 1
ATOM 870 N N . ASP B 1 11 ? 13.469 -10.844 11.484 1 47.56 11 ASP B N 1
ATOM 871 C CA . ASP B 1 11 ? 13.867 -9.773 12.391 1 47.56 11 ASP B CA 1
ATOM 872 C C . ASP B 1 11 ? 13.07 -8.5 12.117 1 47.56 11 ASP B C 1
ATOM 874 O O . ASP B 1 11 ? 13.352 -7.781 11.156 1 47.56 11 ASP B O 1
ATOM 878 N N . ALA B 1 12 ? 11.805 -8.68 12.031 1 52.72 12 ALA B N 1
ATOM 879 C CA . ALA B 1 12 ? 11.008 -7.469 11.875 1 52.72 12 ALA B CA 1
ATOM 880 C C . ALA B 1 12 ? 11.586 -6.316 12.688 1 52.72 12 ALA B C 1
ATOM 882 O O . ALA B 1 12 ? 11.555 -6.344 13.922 1 52.72 12 ALA B O 1
ATOM 883 N N . GLN B 1 13 ? 12.797 -5.812 12.328 1 62.44 13 GLN B N 1
ATOM 884 C CA . GLN B 1 13 ? 13.281 -4.57 12.93 1 62.44 13 GLN B CA 1
ATOM 885 C C . GLN B 1 13 ? 12.117 -3.666 13.328 1 62.44 13 GLN B C 1
ATOM 887 O O . GLN B 1 13 ? 10.977 -3.898 12.922 1 62.44 13 GLN B O 1
ATOM 892 N N . GLU B 1 14 ? 12.297 -3.084 14.383 1 82.56 14 GLU B N 1
ATOM 893 C CA . GLU B 1 14 ? 11.32 -2.195 14.992 1 82.56 14 GLU B CA 1
ATOM 894 C C . GLU B 1 14 ? 10.625 -1.332 13.945 1 82.56 14 GLU B C 1
ATOM 896 O O . GLU B 1 14 ? 10.953 -0.156 13.781 1 82.56 14 GLU B O 1
ATOM 901 N N . PHE B 1 15 ? 10 -2.043 13.008 1 88.38 15 PHE B N 1
ATOM 902 C CA . PHE B 1 15 ? 9.258 -1.315 11.984 1 88.38 15 PHE B CA 1
ATOM 903 C C . PHE B 1 15 ? 8.055 -0.604 12.586 1 88.38 15 PHE B C 1
ATOM 905 O O . PHE B 1 15 ? 7.492 -1.059 13.586 1 88.38 15 PHE B O 1
ATOM 912 N N . SER B 1 16 ? 7.824 0.564 12 1 92.81 16 SER B N 1
ATOM 913 C CA . SER B 1 16 ? 6.641 1.303 12.422 1 92.81 16 SER B CA 1
ATOM 914 C C . SER B 1 16 ? 5.367 0.675 11.859 1 92.81 16 SER B C 1
ATOM 916 O O . SER B 1 16 ? 5.434 -0.294 11.102 1 92.81 16 SER B O 1
ATOM 918 N N . ASP B 1 17 ? 4.184 1.227 12.148 1 93.62 17 ASP B N 1
ATOM 919 C CA . ASP B 1 17 ? 2.914 0.687 11.664 1 93.62 17 ASP B CA 1
ATOM 920 C C . ASP B 1 17 ? 2.846 0.714 10.141 1 93.62 17 ASP B C 1
ATOM 922 O O . ASP B 1 17 ? 2.418 -0.258 9.516 1 93.62 17 ASP B O 1
ATOM 926 N N . VAL B 1 18 ? 3.365 1.75 9.594 1 95.38 18 VAL B N 1
ATOM 927 C CA . VAL B 1 18 ? 3.348 1.941 8.141 1 95.38 18 VAL B CA 1
ATOM 928 C C . VAL B 1 18 ? 4.359 1.007 7.484 1 95.38 18 VAL B C 1
ATOM 930 O O . VAL B 1 18 ? 4.047 0.338 6.5 1 95.38 18 VAL B O 1
ATOM 933 N N . GLU B 1 19 ? 5.465 0.873 8.055 1 96 19 GLU B N 1
ATOM 934 C CA . GLU B 1 19 ? 6.512 0.001 7.531 1 96 19 GLU B CA 1
ATOM 935 C C . GLU B 1 19 ? 6.098 -1.466 7.605 1 96 19 GLU B C 1
ATOM 937 O O . GLU B 1 19 ? 6.332 -2.23 6.668 1 96 19 GLU B O 1
ATOM 942 N N . LYS B 1 20 ? 5.504 -1.761 8.672 1 93.81 20 LYS B N 1
ATOM 943 C CA . LYS B 1 20 ? 5.023 -3.127 8.844 1 93.81 20 LYS B CA 1
ATOM 944 C C . LYS B 1 20 ? 3.953 -3.475 7.816 1 93.81 20 LYS B C 1
ATOM 946 O O . LYS B 1 20 ? 3.926 -4.59 7.293 1 93.81 20 LYS B O 1
ATOM 951 N N . ALA B 1 21 ? 3.158 -2.486 7.637 1 95.5 21 ALA B N 1
ATOM 952 C CA . ALA B 1 21 ? 2.094 -2.658 6.648 1 95.5 21 ALA B CA 1
ATOM 953 C C . ALA B 1 21 ? 2.672 -2.896 5.258 1 95.5 21 ALA B C 1
ATOM 955 O O . ALA B 1 21 ? 2.25 -3.818 4.555 1 95.5 21 ALA B O 1
ATOM 956 N N . ILE B 1 22 ? 3.721 -2.102 4.91 1 96.25 22 ILE B N 1
ATOM 957 C CA . ILE B 1 22 ? 4.371 -2.217 3.609 1 96.25 22 ILE B CA 1
ATOM 958 C C . ILE B 1 22 ? 5.047 -3.58 3.492 1 96.25 22 ILE B C 1
ATOM 960 O O . ILE B 1 22 ? 4.91 -4.266 2.477 1 96.25 22 ILE B O 1
ATOM 964 N N . GLU B 1 23 ? 5.629 -3.994 4.484 1 94 23 GLU B N 1
ATOM 965 C CA . GLU B 1 23 ? 6.32 -5.277 4.504 1 94 23 GLU B CA 1
ATOM 966 C C . GLU B 1 23 ? 5.332 -6.438 4.395 1 94 23 GLU B C 1
ATOM 968 O O . GLU B 1 23 ? 5.594 -7.418 3.695 1 94 23 GLU B O 1
ATOM 973 N N . THR B 1 24 ? 4.285 -6.293 5.109 1 94.31 24 THR B N 1
ATOM 974 C CA . THR B 1 24 ? 3.271 -7.344 5.117 1 94.31 24 THR B CA 1
ATOM 975 C C . THR B 1 24 ? 2.697 -7.547 3.717 1 94.31 24 THR B C 1
ATOM 977 O O . THR B 1 24 ? 2.494 -8.68 3.283 1 94.31 24 THR B O 1
ATOM 980 N N . LEU B 1 25 ? 2.422 -6.441 3.008 1 95.56 25 LEU B N 1
ATOM 981 C CA . LEU B 1 25 ? 1.898 -6.508 1.648 1 95.56 25 LEU B CA 1
ATOM 982 C C . LEU B 1 25 ? 2.885 -7.211 0.721 1 95.56 25 LEU B C 1
ATOM 984 O O . LEU B 1 25 ? 2.502 -8.102 -0.037 1 95.56 25 LEU B O 1
ATOM 988 N N . ILE B 1 26 ? 4.188 -6.895 0.832 1 94.81 26 ILE B N 1
ATOM 989 C CA . ILE B 1 26 ? 5.246 -7.465 0.008 1 94.81 26 ILE B CA 1
ATOM 990 C C . ILE B 1 26 ? 5.449 -8.938 0.374 1 94.81 26 ILE B C 1
ATOM 992 O O . ILE B 1 26 ? 5.613 -9.781 -0.506 1 94.81 26 ILE B O 1
ATOM 996 N N . LYS B 1 27 ? 5.414 -9.18 1.612 1 91.5 27 LYS B N 1
ATOM 997 C CA . LYS B 1 27 ? 5.625 -10.539 2.1 1 91.5 27 LYS B CA 1
ATOM 998 C C . LYS B 1 27 ? 4.543 -11.484 1.587 1 91.5 27 LYS B C 1
ATOM 1000 O O . LYS B 1 27 ? 4.828 -12.625 1.207 1 91.5 27 LYS B O 1
ATOM 1005 N N . ASN B 1 28 ? 3.352 -10.977 1.718 1 92.75 28 ASN B N 1
ATOM 1006 C CA . ASN B 1 28 ? 2.242 -11.781 1.215 1 92.75 28 ASN B CA 1
ATOM 1007 C C . ASN B 1 28 ? 2.352 -12.008 -0.29 1 92.75 28 ASN B C 1
ATOM 1009 O O . ASN B 1 28 ? 2.102 -13.109 -0.776 1 92.75 28 ASN B O 1
ATOM 1013 N N . PHE B 1 29 ? 2.736 -10.961 -0.982 1 93.19 29 PHE B N 1
ATOM 1014 C CA . PHE B 1 29 ? 2.969 -11.047 -2.42 1 93.19 29 PHE B CA 1
ATOM 1015 C C . PHE B 1 29 ? 4.008 -12.109 -2.74 1 93.19 29 PHE B C 1
ATOM 1017 O O . PHE B 1 29 ? 3.809 -12.93 -3.639 1 93.19 29 PHE B O 1
ATOM 1024 N N . HIS B 1 30 ? 5.039 -12.125 -1.982 1 91.12 30 HIS B N 1
ATOM 1025 C CA . HIS B 1 30 ? 6.133 -13.07 -2.186 1 91.12 30 HIS B CA 1
ATOM 1026 C C . HIS B 1 30 ? 5.711 -14.484 -1.796 1 91.12 30 HIS B C 1
ATOM 1028 O O . HIS B 1 30 ? 6.176 -15.461 -2.391 1 91.12 30 HIS B O 1
ATOM 1034 N N . GLN B 1 31 ? 4.898 -14.539 -0.834 1 90.81 31 GLN B N 1
ATOM 1035 C CA . GLN B 1 31 ? 4.449 -15.844 -0.356 1 90.81 31 GLN B CA 1
ATOM 1036 C C . GLN B 1 31 ? 3.602 -16.547 -1.408 1 90.81 31 GLN B C 1
ATOM 1038 O O . GLN B 1 31 ? 3.668 -17.781 -1.543 1 90.81 31 GLN B O 1
ATOM 1043 N N . TYR B 1 32 ? 2.84 -15.766 -2.061 1 90.06 32 TYR B N 1
ATOM 1044 C CA . TYR B 1 32 ? 1.955 -16.312 -3.08 1 90.06 32 TYR B CA 1
ATOM 1045 C C . TYR B 1 32 ? 2.656 -16.391 -4.43 1 90.06 32 TYR B C 1
ATOM 1047 O O . TYR B 1 32 ? 2.305 -17.219 -5.273 1 90.06 32 TYR B O 1
ATOM 1055 N N . SER B 1 33 ? 3.684 -15.555 -4.648 1 91.94 33 SER B N 1
ATOM 1056 C CA . SER B 1 33 ? 4.41 -15.461 -5.91 1 91.94 33 SER B CA 1
ATOM 1057 C C . SER B 1 33 ? 5.465 -16.562 -6.02 1 91.94 33 SER B C 1
ATOM 1059 O O . SER B 1 33 ? 6.648 -16.281 -6.207 1 91.94 33 SER B O 1
ATOM 1061 N N . VAL B 1 34 ? 5.172 -17.75 -5.914 1 88.94 34 VAL B N 1
ATOM 1062 C CA . VAL B 1 34 ? 6.121 -18.859 -5.996 1 88.94 34 VAL B CA 1
ATOM 1063 C C . VAL B 1 34 ? 6.27 -19.312 -7.449 1 88.94 34 VAL B C 1
ATOM 1065 O O . VAL B 1 34 ? 7.387 -19.531 -7.926 1 88.94 34 VAL B O 1
ATOM 1068 N N . GLU B 1 35 ? 5.141 -19.203 -8.102 1 88.06 35 GLU B N 1
ATOM 1069 C CA . GLU B 1 35 ? 5.125 -19.656 -9.484 1 88.06 35 GLU B CA 1
ATOM 1070 C C . GLU B 1 35 ? 5.547 -18.531 -10.438 1 88.06 35 GLU B C 1
ATOM 1072 O O . GLU B 1 35 ? 6.27 -18.781 -11.406 1 88.06 35 GLU B O 1
ATOM 1077 N N . GLY B 1 36 ? 5.195 -17.281 -10.109 1 84.12 36 GLY B N 1
ATOM 1078 C CA . GLY B 1 36 ? 5.461 -16.125 -10.953 1 84.12 36 GLY B CA 1
ATOM 1079 C C . GLY B 1 36 ? 6.875 -15.594 -10.797 1 84.12 36 GLY B C 1
ATOM 1080 O O . GLY B 1 36 ? 7.316 -14.766 -11.594 1 84.12 36 GLY B O 1
ATOM 1081 N N . GLY B 1 37 ? 7.793 -16.031 -9.82 1 86 37 GLY B N 1
ATOM 1082 C CA . GLY B 1 37 ? 9.141 -15.516 -9.633 1 86 37 GLY B CA 1
ATOM 1083 C C . GLY B 1 37 ? 9.227 -14.469 -8.539 1 86 37 GLY B C 1
ATOM 1084 O O . GLY B 1 37 ? 10.078 -13.57 -8.594 1 86 37 GLY B O 1
ATOM 1085 N N . LYS B 1 38 ? 8.789 -14.555 -7.383 1 85.88 38 LYS B N 1
ATOM 1086 C CA . LYS B 1 38 ? 8.789 -13.727 -6.18 1 85.88 38 LYS B CA 1
ATOM 1087 C C . LYS B 1 38 ? 8.664 -12.25 -6.531 1 85.88 38 LYS B C 1
ATOM 1089 O O . LYS B 1 38 ? 8.461 -11.414 -5.652 1 85.88 38 LYS B O 1
ATOM 1094 N N . GLU B 1 39 ? 8.852 -11.93 -7.805 1 88.56 39 GLU B N 1
ATOM 1095 C CA . GLU B 1 39 ? 8.789 -10.539 -8.258 1 88.56 39 GLU B CA 1
ATOM 1096 C C . GLU B 1 39 ? 7.5 -10.266 -9.031 1 88.56 39 GLU B C 1
ATOM 1098 O O . GLU B 1 39 ? 7.16 -9.109 -9.297 1 88.56 39 GLU B O 1
ATOM 1103 N N . THR B 1 40 ? 6.91 -11.32 -9.398 1 92.06 40 THR B N 1
ATOM 1104 C CA . THR B 1 40 ? 5.68 -11.227 -10.172 1 92.06 40 THR B CA 1
ATOM 1105 C C . THR B 1 40 ? 4.648 -12.234 -9.68 1 92.06 40 THR B C 1
ATOM 1107 O O . THR B 1 40 ? 4.992 -13.188 -8.984 1 92.06 40 THR B O 1
ATOM 1110 N N . LEU B 1 41 ? 3.322 -11.883 -9.977 1 92.88 41 LEU B N 1
ATOM 1111 C CA . LEU B 1 41 ? 2.234 -12.773 -9.57 1 92.88 41 LEU B CA 1
ATOM 1112 C C . LEU B 1 41 ? 1.47 -13.281 -10.781 1 92.88 41 LEU B C 1
ATOM 1114 O O . LEU B 1 41 ? 1.201 -12.531 -11.719 1 92.88 41 LEU B O 1
ATOM 1118 N N . THR B 1 42 ? 1.254 -14.609 -10.781 1 93.62 42 THR B N 1
ATOM 1119 C CA . THR B 1 42 ? 0.409 -15.172 -11.828 1 93.62 42 THR B CA 1
ATOM 1120 C C . THR B 1 42 ? -1.062 -14.867 -11.555 1 93.62 42 THR B C 1
ATOM 1122 O O . THR B 1 42 ? -1.437 -14.539 -10.43 1 93.62 42 THR B O 1
ATOM 1125 N N . PRO B 1 43 ? -1.861 -14.906 -12.656 1 92.69 43 PRO B N 1
ATOM 1126 C CA . PRO B 1 43 ? -3.295 -14.664 -12.477 1 92.69 43 PRO B CA 1
ATOM 1127 C C . PRO B 1 43 ? -3.91 -15.547 -11.398 1 92.69 43 PRO B C 1
ATOM 1129 O O . PRO B 1 43 ? -4.773 -15.102 -10.641 1 92.69 43 PRO B O 1
ATOM 1132 N N . SER B 1 44 ? -3.449 -16.734 -11.297 1 92.69 44 SER B N 1
ATOM 1133 C CA . SER B 1 44 ? -3.955 -17.672 -10.297 1 92.69 44 SER B CA 1
ATOM 1134 C C . SER B 1 44 ? -3.5 -17.266 -8.898 1 92.69 44 SER B C 1
ATOM 1136 O O . SER B 1 44 ? -4.277 -17.344 -7.941 1 92.69 44 SER B O 1
ATOM 1138 N N . GLU B 1 45 ? -2.266 -16.812 -8.805 1 95.5 45 GLU B N 1
ATOM 1139 C CA . GLU B 1 45 ? -1.711 -16.406 -7.52 1 95.5 45 GLU B CA 1
ATOM 1140 C C . GLU B 1 45 ? -2.371 -15.125 -7.02 1 95.5 45 GLU B C 1
ATOM 1142 O O . GLU B 1 45 ? -2.664 -14.992 -5.832 1 95.5 45 GLU B O 1
ATOM 1147 N N . LEU B 1 46 ? -2.539 -14.273 -8.031 1 93.94 46 LEU B N 1
ATOM 1148 C CA . LEU B 1 46 ? -3.213 -13.023 -7.691 1 93.94 46 LEU B CA 1
ATOM 1149 C C . LEU B 1 46 ? -4.621 -13.297 -7.168 1 93.94 46 LEU B C 1
ATOM 1151 O O . LEU B 1 46 ? -5.031 -12.719 -6.16 1 93.94 46 LEU B O 1
ATOM 1155 N N . ARG B 1 47 ? -5.277 -14.172 -7.801 1 92.44 47 ARG B N 1
ATOM 1156 C CA . ARG B 1 47 ? -6.637 -14.523 -7.402 1 92.44 47 ARG B CA 1
ATOM 1157 C C . ARG B 1 47 ? -6.652 -15.148 -6.012 1 92.44 47 ARG B C 1
ATOM 1159 O O . ARG B 1 47 ? -7.488 -14.797 -5.176 1 92.44 47 ARG B O 1
ATOM 1166 N N . ASP B 1 48 ? -5.723 -15.969 -5.773 1 93.62 48 ASP B N 1
ATOM 1167 C CA . ASP B 1 48 ? -5.613 -16.641 -4.48 1 93.62 48 ASP B CA 1
ATOM 1168 C C . ASP B 1 48 ? -5.32 -15.633 -3.367 1 93.62 48 ASP B C 1
ATOM 1170 O O . ASP B 1 48 ? -5.949 -15.672 -2.307 1 93.62 48 ASP B O 1
ATOM 1174 N N . LEU B 1 49 ? -4.406 -14.734 -3.723 1 93.88 49 LEU B N 1
ATOM 1175 C CA . LEU B 1 49 ? -4.02 -13.703 -2.762 1 93.88 49 LEU B CA 1
ATOM 1176 C C . LEU B 1 49 ? -5.207 -12.812 -2.42 1 93.88 49 LEU B C 1
ATOM 1178 O O . LEU B 1 49 ? -5.484 -12.562 -1.243 1 93.88 49 LEU B O 1
ATOM 1182 N N . VAL B 1 50 ? -5.984 -12.414 -3.396 1 92.94 50 VAL B N 1
ATOM 1183 C CA . VAL B 1 50 ? -7.105 -11.5 -3.203 1 92.94 50 VAL B CA 1
ATOM 1184 C C . VAL B 1 50 ? -8.25 -12.227 -2.492 1 92.94 50 VAL B C 1
ATOM 1186 O O . VAL B 1 50 ? -8.883 -11.672 -1.593 1 92.94 50 VAL B O 1
ATOM 1189 N N . THR B 1 51 ? -8.555 -13.508 -2.879 1 92.69 51 THR B N 1
ATOM 1190 C CA . THR B 1 51 ? -9.656 -14.281 -2.318 1 92.69 51 THR B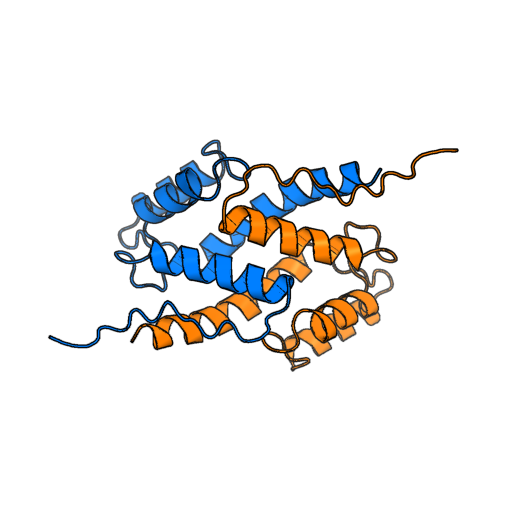 CA 1
ATOM 1191 C C . THR B 1 51 ? -9.367 -14.664 -0.87 1 92.69 51 THR B C 1
ATOM 1193 O O . THR B 1 51 ? -10.281 -14.742 -0.048 1 92.69 51 THR B O 1
ATOM 1196 N N . GLN B 1 52 ? -8.055 -14.875 -0.539 1 92.75 52 GLN B N 1
ATOM 1197 C CA . GLN B 1 52 ? -7.668 -15.328 0.792 1 92.75 52 GLN B CA 1
ATOM 1198 C C . GLN B 1 52 ? -7.324 -14.148 1.698 1 92.75 52 GLN B C 1
ATOM 1200 O O . GLN B 1 52 ? -7.613 -14.18 2.896 1 92.75 52 GLN B O 1
ATOM 1205 N N . GLN B 1 53 ? -6.695 -13.164 1.169 1 93.25 53 GLN B N 1
ATOM 1206 C CA . GLN B 1 53 ? -6.152 -12.078 1.984 1 93.25 53 GLN B CA 1
ATOM 1207 C C . GLN B 1 53 ? -7.02 -10.828 1.881 1 93.25 53 GLN B C 1
ATOM 1209 O O . GLN B 1 53 ? -6.992 -9.977 2.768 1 93.25 53 GLN B O 1
ATOM 1214 N N . LEU B 1 54 ? -7.707 -10.633 0.868 1 91.5 54 LEU B N 1
ATOM 1215 C CA . LEU B 1 54 ? -8.508 -9.43 0.669 1 91.5 54 LEU B CA 1
ATOM 1216 C C . LEU B 1 54 ? -9.961 -9.797 0.366 1 91.5 54 LEU B C 1
ATOM 1218 O O . LEU B 1 54 ? -10.547 -9.281 -0.588 1 91.5 54 LEU B O 1
ATOM 1222 N N . PRO B 1 55 ? -10.586 -10.656 1.141 1 88.38 55 PRO B N 1
ATOM 1223 C CA . PRO B 1 55 ? -11.984 -11 0.893 1 88.38 55 PRO B CA 1
ATOM 1224 C C . PRO B 1 55 ? -12.945 -9.875 1.286 1 88.38 55 PRO B C 1
ATOM 1226 O O . PRO B 1 55 ? -14.047 -9.781 0.736 1 88.38 55 PRO B O 1
ATOM 1229 N N . HIS B 1 56 ? -12.539 -9.078 2.15 1 88.75 56 HIS B N 1
ATOM 1230 C CA . HIS B 1 56 ? -13.391 -8.016 2.688 1 88.75 56 HIS B CA 1
ATOM 1231 C C . HIS B 1 56 ? -13.188 -6.711 1.923 1 88.75 56 HIS B C 1
ATOM 1233 O O . HIS B 1 56 ? -14.141 -5.961 1.711 1 88.75 56 HIS B O 1
ATOM 1239 N N . LEU B 1 57 ? -12.031 -6.387 1.553 1 86.12 57 LEU B N 1
ATOM 1240 C CA . LEU B 1 57 ? -11.719 -5.129 0.88 1 86.12 57 LEU B CA 1
ATOM 1241 C C . LEU B 1 57 ? -11.875 -5.27 -0.63 1 86.12 57 LEU B C 1
ATOM 1243 O O . LEU B 1 57 ? -12.352 -4.348 -1.297 1 86.12 57 LEU B O 1
ATOM 1247 N N . MET B 1 58 ? -11.266 -6.277 -1.185 1 83.69 58 MET B N 1
ATOM 1248 C CA . MET B 1 58 ? -11.289 -6.492 -2.629 1 83.69 58 MET B CA 1
ATOM 1249 C C . MET B 1 58 ? -12.141 -7.699 -2.99 1 83.69 58 MET B C 1
ATOM 1251 O O . MET B 1 58 ? -11.617 -8.781 -3.26 1 83.69 58 MET B O 1
ATOM 1255 N N . PRO B 1 59 ? -13.367 -7.488 -2.848 1 81.31 59 PRO B N 1
ATOM 1256 C CA . PRO B 1 59 ? -14.164 -8.625 -3.32 1 81.31 59 PRO B CA 1
ATOM 1257 C C . PRO B 1 59 ? -13.945 -8.922 -4.801 1 81.31 59 PRO B C 1
ATOM 1259 O O . PRO B 1 59 ? -13.469 -8.062 -5.547 1 81.31 59 PRO B O 1
ATOM 1262 N N . SER B 1 60 ? -13.836 -10.156 -5.191 1 75.25 60 SER B N 1
ATOM 1263 C CA . SER B 1 60 ? -13.703 -10.57 -6.582 1 75.25 60 SER B CA 1
ATOM 1264 C C . SER B 1 60 ? -14.555 -9.703 -7.5 1 75.25 60 SER B C 1
ATOM 1266 O O . SER B 1 60 ? -15.336 -10.219 -8.305 1 75.25 60 SER B O 1
ATOM 1268 N N . ASN B 1 61 ? -14.703 -8.664 -7.039 1 73.06 61 ASN B N 1
ATOM 1269 C CA . ASN B 1 61 ? -15.539 -7.84 -7.906 1 73.06 61 ASN B CA 1
ATOM 1270 C C . ASN B 1 61 ? -14.812 -7.461 -9.195 1 73.06 61 ASN B C 1
ATOM 1272 O O . ASN B 1 61 ? -13.641 -7.801 -9.367 1 73.06 61 ASN B O 1
ATOM 1276 N N . CYS B 1 62 ? -15.438 -6.508 -10.016 1 68.69 62 CYS B N 1
ATOM 1277 C CA . CYS B 1 62 ? -15.188 -6.238 -11.422 1 68.69 62 CYS B CA 1
ATOM 1278 C C . CYS B 1 62 ? -13.75 -5.797 -11.648 1 68.69 62 CYS B C 1
ATOM 1280 O O . CYS B 1 62 ? -13.133 -6.164 -12.648 1 68.69 62 CYS B O 1
ATOM 1282 N N . GLY B 1 63 ? -13.016 -5.301 -10.695 1 79.88 63 GLY B N 1
ATOM 1283 C CA . GLY B 1 63 ? -11.672 -4.824 -10.969 1 79.88 63 GLY B CA 1
ATOM 1284 C C . GLY B 1 63 ? -10.633 -5.93 -10.938 1 79.88 63 GLY B C 1
ATOM 1285 O O 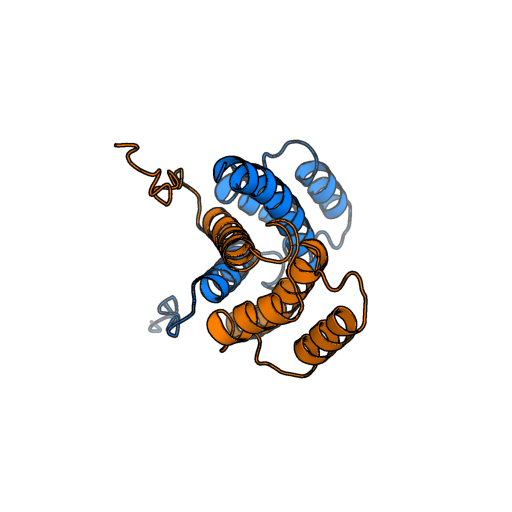. GLY B 1 63 ? -9.75 -5.98 -11.797 1 79.88 63 GLY B O 1
ATOM 1286 N N . LEU B 1 64 ? -10.812 -6.848 -10.211 1 85.62 64 LEU B N 1
ATOM 1287 C CA . LEU B 1 64 ? -9.844 -7.922 -10.039 1 85.62 64 LEU B CA 1
ATOM 1288 C C . LEU B 1 64 ? -9.992 -8.977 -11.133 1 85.62 64 LEU B C 1
ATOM 1290 O O . LEU B 1 64 ? -9 -9.406 -11.727 1 85.62 64 LEU B O 1
ATOM 1294 N N . GLU B 1 65 ? -11.227 -9.398 -11.414 1 88.81 65 GLU B N 1
ATOM 1295 C CA . GLU B 1 65 ? -11.508 -10.414 -12.43 1 88.81 65 GLU B CA 1
ATOM 1296 C C . GLU B 1 65 ? -11 -9.969 -13.797 1 88.81 65 GLU B C 1
ATOM 1298 O O . GLU B 1 65 ? -10.469 -10.781 -14.562 1 88.81 65 GLU B O 1
ATOM 1303 N N . GLU B 1 66 ? -11.234 -8.68 -14.094 1 90.31 66 GLU B N 1
ATOM 1304 C CA . GLU B 1 66 ? -10.766 -8.133 -15.367 1 90.31 66 GLU B CA 1
ATOM 1305 C C . GLU B 1 66 ? -9.242 -8.156 -15.453 1 90.31 66 GLU B C 1
ATOM 1307 O O . GLU B 1 66 ? -8.688 -8.516 -16.5 1 90.31 66 GLU B O 1
ATOM 1312 N N . LYS B 1 67 ? -8.648 -7.781 -14.32 1 88.75 67 LYS B N 1
ATOM 1313 C CA . LYS B 1 67 ? -7.191 -7.781 -14.258 1 88.75 67 LYS B CA 1
ATOM 1314 C C . LYS B 1 67 ? -6.637 -9.195 -14.398 1 88.75 67 LYS B C 1
ATOM 1316 O O . LYS B 1 67 ? -5.668 -9.422 -15.125 1 88.75 67 LYS B O 1
ATOM 1321 N N . ILE B 1 68 ? -7.199 -10.18 -13.758 1 90.12 68 ILE B N 1
ATOM 1322 C CA . ILE B 1 68 ? -6.781 -11.578 -13.797 1 90.12 68 ILE B CA 1
ATOM 1323 C C . ILE B 1 68 ? -6.961 -12.125 -15.211 1 90.12 68 ILE B C 1
ATOM 1325 O O . ILE B 1 68 ? -6.086 -12.82 -15.727 1 90.12 68 ILE B O 1
ATOM 1329 N N . ALA B 1 69 ? -8.125 -11.773 -15.805 1 89 69 ALA B N 1
ATOM 1330 C CA . ALA B 1 69 ? -8.445 -12.25 -17.156 1 89 69 ALA B CA 1
ATOM 1331 C C . ALA B 1 69 ? -7.438 -11.719 -18.172 1 89 69 ALA B C 1
ATOM 1333 O O . ALA B 1 69 ? -7.055 -12.438 -19.094 1 89 69 ALA B O 1
ATOM 1334 N N . ASN B 1 70 ? -7.031 -10.453 -17.953 1 87.31 70 ASN B N 1
ATOM 1335 C CA . ASN B 1 70 ? -6.066 -9.812 -18.844 1 87.31 70 ASN B CA 1
ATOM 1336 C C . ASN B 1 70 ? -4.688 -10.461 -18.734 1 87.31 70 ASN B C 1
ATOM 1338 O O . ASN B 1 70 ? -3.99 -10.617 -19.75 1 87.31 70 ASN B O 1
ATOM 1342 N N . LEU B 1 71 ? -4.355 -10.93 -17.531 1 85.62 71 LEU B N 1
ATOM 1343 C CA . LEU B 1 71 ? -3.072 -11.578 -17.281 1 85.62 71 LEU B CA 1
ATOM 1344 C C . LEU B 1 71 ? -3.068 -13.008 -17.812 1 85.62 71 LEU B C 1
ATOM 1346 O O . LEU B 1 71 ? -2.084 -13.445 -18.406 1 85.62 71 LEU B O 1
ATOM 1350 N N . GLY B 1 72 ? -4.176 -13.719 -17.531 1 85.44 72 GLY B N 1
ATOM 1351 C CA . GLY B 1 72 ? -4.316 -15.102 -17.969 1 85.44 72 GLY B CA 1
ATOM 1352 C C . GLY B 1 72 ? -4.285 -15.258 -19.469 1 85.44 72 GLY B C 1
ATOM 1353 O O . GLY B 1 72 ? -3.98 -16.344 -19.984 1 85.44 72 GLY B O 1
ATOM 1354 N N . ASN B 1 73 ? -4.625 -14.219 -20.141 1 81.56 73 ASN B N 1
ATOM 1355 C CA . ASN B 1 73 ? -4.699 -14.281 -21.594 1 81.56 73 ASN B CA 1
ATOM 1356 C C . ASN B 1 73 ? -3.328 -14.109 -22.234 1 81.56 73 ASN B C 1
ATOM 1358 O O . ASN B 1 73 ? -3.146 -14.414 -23.422 1 81.56 73 ASN B O 1
ATOM 1362 N N . CYS B 1 74 ? -2.393 -13.578 -21.438 1 68.75 74 CYS B N 1
ATOM 1363 C CA . CYS B 1 74 ? -1.086 -13.312 -22.016 1 68.75 74 CYS B CA 1
ATOM 1364 C C . CYS B 1 74 ? -0.07 -14.359 -21.594 1 68.75 74 CYS B C 1
ATOM 1366 O O . CYS B 1 74 ? -0.251 -15.023 -20.578 1 68.75 74 CYS B O 1
ATOM 1368 N N . ASN B 1 75 ? 0.835 -14.805 -22.453 1 68 75 ASN B N 1
ATOM 1369 C CA . ASN B 1 75 ? 1.942 -15.703 -22.156 1 68 75 ASN B CA 1
ATOM 1370 C C . ASN B 1 75 ? 2.756 -15.219 -20.953 1 68 75 ASN B C 1
ATOM 1372 O O . ASN B 1 75 ? 3.355 -16.016 -20.234 1 68 75 ASN B O 1
ATOM 1376 N N . ASP B 1 76 ? 2.809 -14.023 -20.812 1 73.31 76 ASP B N 1
ATOM 1377 C CA . ASP B 1 76 ? 3.5 -13.43 -19.688 1 73.31 76 ASP B CA 1
ATOM 1378 C C . ASP B 1 76 ? 2.51 -13 -18.594 1 73.31 76 ASP B C 1
ATOM 1380 O O . ASP B 1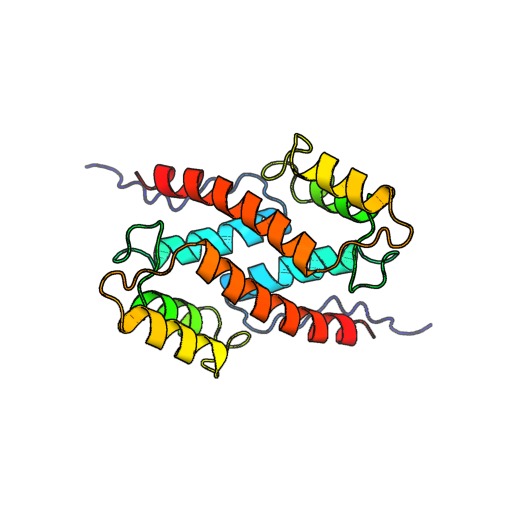 76 ? 2.473 -11.828 -18.219 1 73.31 76 ASP B O 1
ATOM 1384 N N . SER B 1 77 ? 1.763 -14.117 -18.344 1 83 77 SER B N 1
ATOM 1385 C CA . SER B 1 77 ? 0.652 -13.945 -17.406 1 83 77 SER B CA 1
ATOM 1386 C C . SER B 1 77 ? 1.15 -13.562 -16.016 1 83 77 SER B C 1
ATOM 1388 O O . SER B 1 77 ? 0.671 -14.102 -15.016 1 83 77 SER B O 1
ATOM 1390 N N . LYS B 1 78 ? 2.15 -12.914 -15.867 1 90.25 78 LYS B N 1
ATOM 1391 C CA . LYS B 1 78 ? 2.68 -12.555 -14.555 1 90.25 78 LYS B CA 1
ATOM 1392 C C . LYS B 1 78 ? 2.404 -11.094 -14.227 1 90.25 78 LYS B C 1
ATOM 1394 O O . LYS B 1 78 ? 2.553 -10.219 -15.086 1 90.25 78 LYS B O 1
ATOM 1399 N N . LEU B 1 79 ? 1.817 -10.914 -13.117 1 92.06 79 LEU B N 1
ATOM 1400 C CA . LEU B 1 79 ? 1.545 -9.57 -12.625 1 92.06 79 LEU B CA 1
ATOM 1401 C C . LEU B 1 79 ? 2.762 -8.992 -11.906 1 92.06 79 LEU B C 1
ATOM 1403 O O . LEU B 1 79 ? 3.256 -9.586 -10.945 1 92.06 79 LEU B O 1
ATOM 1407 N N . GLU B 1 80 ? 3.248 -7.895 -12.453 1 91.12 80 GLU B N 1
ATOM 1408 C CA . GLU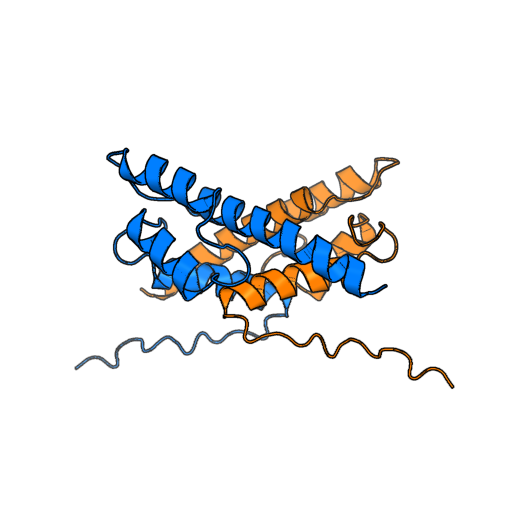 B 1 80 ? 4.379 -7.242 -11.797 1 91.12 80 GLU B CA 1
ATOM 1409 C C . GLU B 1 80 ? 3.957 -6.57 -10.492 1 91.12 80 GLU B C 1
ATOM 1411 O O . GLU B 1 80 ? 2.771 -6.312 -10.281 1 91.12 80 GLU B O 1
ATOM 1416 N N . PHE B 1 81 ? 4.816 -6.246 -9.68 1 92.69 81 PHE B N 1
ATOM 1417 C CA . PHE B 1 81 ? 4.562 -5.645 -8.375 1 92.69 81 PHE B CA 1
ATOM 1418 C C . PHE B 1 81 ? 3.793 -4.336 -8.523 1 92.69 81 PHE B C 1
ATOM 1420 O O . PHE B 1 81 ? 2.895 -4.047 -7.73 1 92.69 81 PHE B O 1
ATOM 1427 N N . GLY B 1 82 ? 4.094 -3.693 -9.562 1 93.44 82 GLY B N 1
ATOM 1428 C CA . GLY B 1 82 ? 3.445 -2.416 -9.805 1 93.44 82 GLY B CA 1
ATOM 1429 C C . GLY B 1 82 ? 1.947 -2.537 -10.008 1 93.44 82 GLY B C 1
ATOM 1430 O O . GLY B 1 82 ? 1.18 -1.72 -9.492 1 93.44 82 GLY B O 1
ATOM 1431 N N . SER B 1 83 ? 1.586 -3.512 -10.789 1 93.06 83 SER B N 1
ATOM 1432 C CA . SER B 1 83 ? 0.165 -3.738 -11.031 1 93.06 83 SER B CA 1
ATOM 1433 C C . SER B 1 83 ? -0.546 -4.203 -9.766 1 93.06 83 SER B C 1
ATOM 1435 O O . SER B 1 83 ? -1.66 -3.762 -9.477 1 93.06 83 SER B O 1
ATOM 1437 N N . PHE B 1 84 ? 0.169 -5.062 -9.078 1 91.81 84 PHE B N 1
ATOM 1438 C CA . PHE B 1 84 ? -0.362 -5.512 -7.797 1 91.81 84 PHE B CA 1
ATOM 1439 C C . PHE B 1 84 ? -0.524 -4.34 -6.836 1 91.81 84 PHE B C 1
ATOM 1441 O O . PHE B 1 84 ? -1.545 -4.227 -6.156 1 91.81 84 PHE B O 1
ATOM 1448 N N . TRP B 1 85 ? 0.421 -3.527 -6.945 1 93.69 85 TRP B N 1
ATOM 1449 C CA . TRP B 1 85 ? 0.415 -2.35 -6.086 1 93.69 85 TRP B CA 1
ATOM 1450 C C . TRP B 1 85 ? -0.754 -1.432 -6.426 1 93.69 85 TRP B C 1
ATOM 1452 O O . TRP B 1 85 ? -1.393 -0.872 -5.531 1 93.69 85 TRP B O 1
ATOM 1462 N N . GLU B 1 86 ? -1.058 -1.253 -7.66 1 92.81 86 GLU B N 1
ATOM 1463 C CA . GLU B 1 86 ? -2.17 -0.416 -8.102 1 92.81 86 GLU B CA 1
ATOM 1464 C C . GLU B 1 86 ? -3.508 -0.991 -7.648 1 92.81 86 GLU B C 1
ATOM 1466 O O . GLU B 1 86 ? -4.418 -0.245 -7.277 1 92.81 86 GLU B O 1
ATOM 1471 N N . LEU B 1 87 ? -3.533 -2.264 -7.676 1 91.88 87 LEU B N 1
ATOM 1472 C CA . LEU B 1 87 ? -4.738 -2.957 -7.238 1 91.88 87 LEU B CA 1
ATOM 1473 C C . LEU B 1 87 ? -5.004 -2.707 -5.758 1 91.88 87 LEU B C 1
ATOM 1475 O O . LEU B 1 87 ? -6.133 -2.396 -5.367 1 91.88 87 LEU B O 1
ATOM 1479 N N . ILE B 1 88 ? -3.953 -2.859 -4.984 1 95.25 88 ILE B N 1
ATOM 1480 C CA . ILE B 1 88 ? -4.043 -2.629 -3.547 1 95.25 88 ILE B CA 1
ATOM 1481 C C . ILE B 1 88 ? -4.414 -1.173 -3.279 1 95.25 88 ILE B C 1
ATOM 1483 O O . ILE B 1 88 ? -5.195 -0.881 -2.371 1 95.25 88 ILE B O 1
ATOM 1487 N N . GLY B 1 89 ? -3.908 -0.292 -4.082 1 94.56 89 GLY B N 1
ATOM 1488 C CA . GLY B 1 89 ? -4.188 1.126 -3.926 1 94.56 89 GLY B CA 1
ATOM 1489 C C . GLY B 1 89 ? -5.652 1.47 -4.105 1 94.56 89 GLY B C 1
ATOM 1490 O O . GLY B 1 89 ? -6.191 2.316 -3.389 1 94.56 89 GLY B O 1
ATOM 1491 N N . GLU B 1 90 ? -6.262 0.801 -5.062 1 91.94 90 GLU B N 1
ATOM 1492 C CA . GLU B 1 90 ? -7.688 1.012 -5.289 1 91.94 90 GLU B CA 1
ATOM 1493 C C . GLU B 1 90 ? -8.508 0.543 -4.094 1 91.94 90 GLU B C 1
ATOM 1495 O O . GLU B 1 90 ? -9.469 1.213 -3.689 1 91.94 90 GLU B O 1
ATOM 1500 N N . ALA B 1 91 ? -8.07 -0.556 -3.574 1 91.56 91 ALA B N 1
ATOM 1501 C CA . ALA B 1 91 ? -8.742 -1.077 -2.385 1 91.56 91 ALA B CA 1
ATOM 1502 C C . ALA B 1 91 ? -8.562 -0.136 -1.197 1 91.56 91 ALA B C 1
ATOM 1504 O O . ALA B 1 91 ? -9.508 0.098 -0.436 1 91.56 91 ALA B O 1
ATOM 1505 N N . ALA B 1 92 ? -7.359 0.418 -1.143 1 93.31 92 ALA B N 1
ATOM 1506 C CA . ALA B 1 92 ? -7.051 1.343 -0.055 1 93.31 92 ALA B CA 1
ATOM 1507 C C . ALA B 1 92 ? -7.953 2.574 -0.111 1 93.31 92 ALA B C 1
ATOM 1509 O O . ALA B 1 92 ? -8.414 3.059 0.924 1 93.31 92 ALA B O 1
ATOM 1510 N N . LYS B 1 93 ? -8.234 3.053 -1.316 1 91.19 93 LYS B N 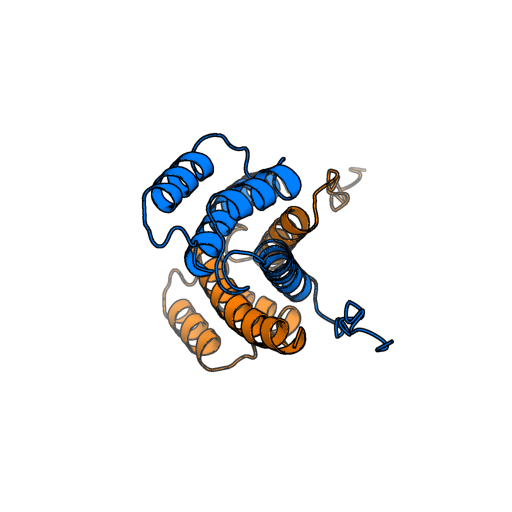1
ATOM 1511 C CA . LYS B 1 93 ? -9.125 4.199 -1.487 1 91.19 93 LYS B CA 1
ATOM 1512 C C . LYS B 1 93 ? -10.523 3.896 -0.959 1 91.19 93 LYS B C 1
ATOM 1514 O O . LYS B 1 93 ? -11.164 4.762 -0.365 1 91.19 93 LYS B O 1
ATOM 1519 N N . SER B 1 94 ? -10.961 2.732 -1.154 1 89.38 94 SER B N 1
ATOM 1520 C CA . SER B 1 94 ? -12.281 2.311 -0.706 1 89.38 94 SER B CA 1
ATOM 1521 C C . SER B 1 94 ? -12.352 2.248 0.816 1 89.38 94 SER B C 1
ATOM 1523 O O . SER B 1 94 ? -13.344 2.684 1.414 1 89.38 94 SER B O 1
ATOM 1525 N N . VAL B 1 95 ? -11.266 1.754 1.346 1 88.38 95 VAL B N 1
ATOM 1526 C CA . VAL B 1 95 ? -11.18 1.617 2.797 1 88.38 95 VAL B CA 1
ATOM 1527 C C . VAL B 1 95 ? -11.102 2.998 3.443 1 88.38 95 VAL B C 1
ATOM 1529 O O . VAL B 1 95 ? -11.719 3.242 4.48 1 88.38 95 VAL B O 1
ATOM 1532 N N . LYS B 1 96 ? -10.383 3.85 2.844 1 87.31 96 LYS B N 1
ATOM 1533 C CA . LYS B 1 96 ? -10.227 5.215 3.332 1 87.31 96 LYS B CA 1
ATOM 1534 C C . LYS B 1 96 ? -11.578 5.922 3.43 1 87.31 96 LYS B C 1
ATOM 1536 O O . LYS B 1 96 ? -11.844 6.633 4.402 1 87.31 96 LYS B O 1
ATOM 1541 N N . MET B 1 97 ? -12.414 5.77 2.393 1 86.12 97 MET B N 1
ATOM 1542 C CA . MET B 1 97 ? -13.734 6.395 2.365 1 86.12 97 MET B CA 1
ATOM 1543 C C . MET B 1 97 ? -14.594 5.895 3.521 1 86.12 97 MET B C 1
ATOM 1545 O O . MET B 1 97 ? -15.359 6.66 4.105 1 86.12 97 MET B O 1
ATOM 1549 N N . GLU B 1 98 ? -14.289 4.723 3.861 1 83 98 GLU B N 1
ATOM 1550 C CA . GLU B 1 98 ? -15.047 4.141 4.965 1 83 98 GLU B CA 1
ATOM 1551 C C . GLU B 1 98 ? -14.539 4.648 6.312 1 83 98 GLU B C 1
ATOM 1553 O O . GLU B 1 98 ? -15.32 4.895 7.227 1 83 98 GLU B O 1
ATOM 1558 N N . ASN B 1 99 ? -13.227 4.719 6.395 1 77.94 99 ASN B N 1
ATOM 1559 C CA . ASN B 1 99 ? -12.609 5.184 7.633 1 77.94 99 ASN B CA 1
ATOM 1560 C C . ASN B 1 99 ? -12.82 6.684 7.832 1 77.94 99 ASN B C 1
ATOM 1562 O O . ASN B 1 99 ? -12.883 7.156 8.969 1 77.94 99 ASN B O 1
ATOM 1566 N N . ALA B 1 100 ? -12.648 7.418 6.805 1 73.88 100 ALA B N 1
ATOM 1567 C CA . ALA B 1 100 ? -12.891 8.859 6.895 1 73.88 100 ALA B CA 1
ATOM 1568 C C . ALA B 1 100 ? -14.297 9.148 7.406 1 73.88 100 ALA B C 1
ATOM 1570 O O . ALA B 1 100 ? -14.508 10.094 8.172 1 73.88 100 ALA B O 1
ATOM 1571 N N . VAL B 1 101 ? -15.195 8.469 6.941 1 63.66 101 VAL B N 1
ATOM 1572 C CA . VAL B 1 101 ? -16.578 8.664 7.355 1 63.66 101 VAL B CA 1
ATOM 1573 C C . VAL B 1 101 ? -16.766 8.195 8.797 1 63.66 101 VAL B C 1
ATOM 1575 O O . VAL B 1 101 ? -17.703 8.609 9.477 1 63.66 101 VAL B O 1
ATOM 1578 N N . GLN B 1 102 ? -16.016 7.164 9 1 56.38 102 GLN B N 1
ATOM 1579 C CA . GLN B 1 102 ? -16.266 6.617 10.328 1 56.38 102 GLN B CA 1
ATOM 1580 C C . GLN B 1 102 ? -15.789 7.57 11.414 1 56.38 102 GLN B C 1
ATOM 1582 O O . GLN B 1 102 ? -16.219 7.477 12.562 1 56.38 102 GLN B O 1
ATOM 1587 N N . GLY B 1 103 ? -14.664 8.32 11.211 1 46.62 103 GLY B N 1
ATOM 1588 C CA . GLY B 1 103 ? -14.367 9.32 12.219 1 46.62 103 GLY B CA 1
ATOM 1589 C C . GLY B 1 103 ? -15.453 10.375 12.359 1 46.62 103 GLY B C 1
ATOM 1590 O O . GLY B 1 103 ? -15.352 11.273 13.195 1 46.62 103 GLY B O 1
ATOM 1591 N N . SER B 1 104 ? -16.422 10.344 11.555 1 38.78 104 SER B N 1
ATOM 1592 C CA . SER B 1 104 ? -17.484 11.289 11.844 1 38.78 104 SER B CA 1
ATOM 1593 C C . SER B 1 104 ? -18.281 10.867 13.078 1 38.78 104 SER B C 1
ATOM 1595 O O . SER B 1 104 ? -18.484 9.672 13.305 1 38.78 104 SER B O 1
#

Secondary structure (DSSP, 8-state):
------TT-----S--HHHHHHHHHHHHHHHHTTTTTSSEE-HHHHHHHHHHH-TTTS-TTSHHHHHHHHHHTSTT--EEHHHHHHHHHHHHHHHHHHHHHHT-/------TT-----S--HHHHHHHHHHHHHHHHTTTTTSSEE-HHHHHHHHHHH-TTTS-S-HHHHHHHHHHHTSTT--EEHHHHHHHHHHHHHHHHHHHHHHT-

Nearest PDB structures (foldseek):
  2m0r-assembly1_A  TM=7.299E-01  e=3.064E-11  Homo sapiens
  2m0r-assembly1_B  TM=7.511E-01  e=9.096E-11  Homo sapiens
  2h2k-assembly1_A  TM=8.126E-01  e=4.836E-06  Homo sapiens
  2egd-assembly1_A  TM=8.213E-01  e=9.403E-06  Homo sapiens
  2egd-assembly1_B  TM=8.247E-01  e=1.525E-05  Homo sapiens

Foldseek 3Di:
DDPPCCVPVPPPPVDDPVRVVVVVLLVLCQVLCPPLPSQWAALVSQVVSCVPPPCPQDPPPPDSVVLSVVLVVDPNSIHGPVNVVVSVVVSVVVVVVVVVVVVD/DPPPCCVPPPPPPVDDPVRVVVVVLLVLCQVLCPPLPSFWAALVSQVVSCVPPVCPQDPPDDPSVVLSVVLVVDPNSIHGPVNVVVVVVVSVVVVVVVVVVVVD

Organism: Muntiacus reevesi (NCBI:txid9886)

InterPro domains:
  IPR011992 EF-hand domain pair [SSF47473] (16-90)
  IPR013787 S100/CaBP-9k-type, calcium binding, subdomain [PF01023] (19-59)
  IPR013787 S100/CaBP-9k-type, calcium binding, subdomain [SM01394] (18-59)